Protein AF-W4IBQ6-F1 (afdb_monomer_lite)

Radius of gyration: 31.37 Å; chains: 1; bounding box: 74×40×90 Å

Structure (mmCIF, N/CA/C/O backbone):
data_AF-W4IBQ6-F1
#
_entry.id   AF-W4IBQ6-F1
#
loop_
_atom_site.group_PDB
_atom_site.id
_atom_site.type_symbol
_atom_site.label_atom_id
_atom_site.label_alt_id
_atom_site.label_comp_id
_atom_site.label_asym_id
_atom_site.label_entity_id
_atom_site.label_seq_id
_atom_site.pdbx_PDB_ins_code
_atom_site.Cartn_x
_atom_site.Cartn_y
_atom_site.Cartn_z
_atom_site.occupancy
_atom_site.B_iso_or_equiv
_atom_site.auth_seq_id
_atom_site.auth_comp_id
_atom_site.auth_asym_id
_atom_site.auth_atom_id
_atom_site.pdbx_PDB_model_num
ATOM 1 N N . MET A 1 1 ? -11.467 -19.133 -42.689 1.00 50.81 1 MET A N 1
ATOM 2 C CA . MET A 1 1 ? -10.123 -19.654 -43.014 1.00 50.81 1 MET A CA 1
ATOM 3 C C . MET A 1 1 ? -9.720 -20.634 -41.928 1.00 50.81 1 MET A C 1
ATOM 5 O O . MET A 1 1 ? -9.887 -20.271 -40.768 1.00 50.81 1 MET A O 1
ATOM 9 N N . PRO A 1 2 ? -9.273 -21.857 -42.257 1.00 63.72 2 PRO A N 1
ATOM 10 C CA . PRO A 1 2 ? -8.765 -22.779 -41.250 1.00 63.72 2 PRO A CA 1
ATOM 11 C C . PRO A 1 2 ? -7.411 -22.278 -40.728 1.00 63.72 2 PRO A C 1
ATOM 13 O O . PRO A 1 2 ? -6.591 -21.776 -41.496 1.00 63.72 2 PRO A O 1
ATOM 16 N N . TYR A 1 3 ? -7.208 -22.372 -39.416 1.00 61.88 3 TYR A N 1
ATOM 17 C CA . TYR A 1 3 ? -5.942 -22.054 -38.762 1.00 61.88 3 TYR A CA 1
ATOM 18 C C . TYR A 1 3 ? -4.907 -23.112 -39.159 1.00 61.88 3 TYR A C 1
ATOM 20 O O . TYR A 1 3 ? -5.116 -24.299 -38.915 1.00 61.88 3 TYR A O 1
ATOM 28 N N . VAL A 1 4 ? -3.826 -22.688 -39.815 1.00 75.12 4 VAL A N 1
ATOM 29 C CA . VAL A 1 4 ? -2.706 -23.564 -40.176 1.00 75.12 4 VAL A CA 1
ATOM 30 C C . VAL A 1 4 ? -1.667 -23.439 -39.078 1.00 75.12 4 VAL A C 1
ATOM 32 O O . VAL A 1 4 ? -1.050 -22.383 -38.931 1.00 75.12 4 VAL A O 1
ATOM 35 N N . ASP A 1 5 ? -1.499 -24.504 -38.302 1.00 75.69 5 ASP A N 1
ATOM 36 C CA . ASP A 1 5 ? -0.437 -24.588 -37.309 1.00 75.69 5 ASP A CA 1
ATOM 37 C C . ASP A 1 5 ? 0.918 -24.716 -38.024 1.00 75.69 5 ASP A C 1
ATOM 39 O O . ASP A 1 5 ? 1.181 -25.689 -38.729 1.00 75.69 5 ASP A O 1
ATOM 43 N N . LYS A 1 6 ? 1.763 -23.693 -37.875 1.00 84.25 6 LYS A N 1
ATOM 44 C CA . LYS A 1 6 ? 3.097 -23.612 -38.492 1.00 84.25 6 LYS A CA 1
ATOM 45 C C . LYS A 1 6 ? 4.223 -23.993 -37.534 1.00 84.25 6 LYS A C 1
ATOM 47 O O . LYS A 1 6 ? 5.395 -23.774 -37.839 1.00 84.25 6 LYS A O 1
ATOM 52 N N . THR A 1 7 ? 3.887 -24.557 -36.378 1.00 80.00 7 THR A N 1
ATOM 53 C CA . THR A 1 7 ? 4.855 -24.932 -35.345 1.00 80.00 7 THR A CA 1
ATOM 54 C C . THR A 1 7 ? 5.875 -25.947 -35.875 1.00 80.00 7 THR A C 1
ATOM 56 O O . THR A 1 7 ? 7.070 -25.809 -35.624 1.00 80.00 7 THR A O 1
ATOM 59 N N . GLU A 1 8 ? 5.457 -26.907 -36.706 1.00 79.00 8 GLU A N 1
ATOM 60 C CA . GLU A 1 8 ? 6.395 -27.840 -37.351 1.00 79.00 8 GLU A CA 1
ATOM 61 C C . GLU A 1 8 ? 7.317 -27.171 -38.379 1.00 79.00 8 GLU A C 1
ATOM 63 O O . GLU A 1 8 ? 8.497 -27.517 -38.464 1.00 79.00 8 GLU A O 1
ATOM 68 N N . GLU A 1 9 ? 6.803 -26.219 -39.165 1.00 81.81 9 GLU A N 1
ATOM 69 C CA . GLU A 1 9 ? 7.615 -25.448 -40.117 1.00 81.81 9 GLU A CA 1
ATOM 70 C C . GLU A 1 9 ? 8.708 -24.673 -39.378 1.00 81.81 9 GLU A C 1
ATOM 72 O O . GLU A 1 9 ? 9.866 -24.678 -39.795 1.00 81.81 9 GLU A O 1
ATOM 77 N N . PHE A 1 10 ? 8.354 -24.070 -38.242 1.00 81.50 10 PHE A N 1
ATOM 78 C CA . PHE A 1 10 ? 9.293 -23.372 -37.375 1.00 81.50 10 PHE A CA 1
ATOM 79 C C . PHE A 1 10 ? 10.409 -24.299 -36.869 1.00 81.50 10 PHE A C 1
ATOM 81 O O . PHE A 1 10 ? 11.586 -23.968 -37.021 1.00 81.50 10 PHE A O 1
ATOM 88 N N . PHE A 1 11 ? 10.073 -25.480 -36.337 1.00 80.75 11 PHE A N 1
ATOM 89 C CA . PHE A 1 11 ? 11.082 -26.427 -35.849 1.00 80.75 11 PHE A CA 1
ATOM 90 C C . PHE A 1 11 ? 11.993 -26.953 -36.966 1.00 80.75 11 PHE A C 1
ATOM 92 O O . PHE A 1 11 ? 13.208 -26.997 -36.777 1.00 80.75 11 PHE A O 1
ATOM 99 N N . LYS A 1 12 ? 11.447 -27.250 -38.155 1.00 80.88 12 LYS A N 1
ATOM 100 C CA . LYS A 1 12 ? 12.242 -27.654 -39.332 1.00 80.88 12 LYS A CA 1
ATOM 101 C C . LYS A 1 12 ? 13.214 -26.562 -39.782 1.00 80.88 12 LYS A C 1
ATOM 103 O O . LYS A 1 12 ? 14.337 -26.860 -40.185 1.00 80.88 12 LYS A O 1
ATOM 108 N N . ILE A 1 13 ? 12.805 -25.294 -39.714 1.00 79.25 13 ILE A N 1
ATOM 109 C CA . ILE A 1 13 ? 13.671 -24.155 -40.048 1.00 79.25 13 ILE A CA 1
ATOM 110 C C . ILE A 1 13 ? 14.786 -24.000 -39.006 1.00 79.25 13 ILE A C 1
ATOM 112 O O . ILE A 1 13 ? 15.936 -23.794 -39.387 1.00 79.25 13 ILE A O 1
ATOM 116 N N . ILE A 1 14 ? 14.481 -24.144 -37.712 1.00 74.56 14 ILE A N 1
ATOM 117 C CA . ILE A 1 14 ? 15.478 -24.084 -36.630 1.00 74.56 14 ILE A CA 1
ATOM 118 C C . ILE A 1 14 ? 16.502 -25.215 -36.745 1.00 74.56 14 ILE A C 1
ATOM 120 O O . ILE A 1 14 ? 17.699 -24.964 -36.626 1.00 74.56 14 ILE A O 1
ATOM 124 N N . GLU A 1 15 ? 16.059 -26.441 -37.017 1.00 73.31 15 GLU A N 1
ATOM 125 C CA . GLU A 1 15 ? 16.946 -27.591 -37.214 1.00 73.31 15 GLU A CA 1
ATOM 126 C C . GLU A 1 15 ? 17.877 -27.379 -38.417 1.00 73.31 15 GLU A C 1
ATOM 128 O O . GLU A 1 15 ? 19.081 -27.625 -38.341 1.00 73.31 15 GLU A O 1
ATOM 133 N N . LYS A 1 16 ? 17.346 -26.810 -39.505 1.00 74.94 16 LYS A N 1
ATOM 134 C CA . LYS A 1 16 ? 18.130 -26.456 -40.692 1.00 74.94 16 LYS A CA 1
ATOM 135 C C . LYS A 1 16 ? 19.147 -25.341 -40.415 1.00 74.94 16 LYS A C 1
ATOM 137 O O . LYS A 1 16 ? 20.278 -25.441 -40.875 1.00 74.94 16 LYS A O 1
ATOM 142 N N . LEU A 1 17 ? 18.772 -24.325 -39.633 1.00 68.31 17 LEU A N 1
ATOM 143 C CA . LEU A 1 17 ? 19.656 -23.226 -39.215 1.00 68.31 17 LEU A CA 1
ATOM 144 C C . LEU A 1 17 ? 20.703 -23.651 -38.179 1.00 68.31 17 LEU A C 1
ATOM 146 O O . LEU A 1 17 ? 21.747 -23.018 -38.095 1.00 68.31 17 LEU A O 1
ATOM 150 N N . SER A 1 18 ? 20.439 -24.699 -37.393 1.00 65.12 18 SER A N 1
ATOM 151 C CA . SER A 1 18 ? 21.398 -25.250 -36.430 1.00 65.12 18 SER A CA 1
ATOM 152 C C . SER A 1 18 ? 22.531 -26.035 -37.101 1.00 65.12 18 SER A C 1
ATOM 154 O O . SER A 1 18 ? 23.586 -26.198 -36.490 1.00 65.12 18 SER A O 1
ATOM 156 N N . ASN A 1 19 ? 22.318 -26.536 -38.323 1.00 61.84 19 ASN A N 1
ATOM 157 C CA . ASN A 1 19 ? 23.339 -27.240 -39.106 1.00 61.84 19 ASN A CA 1
ATOM 158 C C . ASN A 1 19 ? 24.322 -26.285 -39.796 1.00 61.84 19 ASN A C 1
ATOM 160 O O . ASN A 1 19 ? 25.464 -26.663 -40.061 1.00 61.84 19 ASN A O 1
ATOM 164 N N . ASP A 1 20 ? 23.917 -25.037 -40.026 1.00 57.66 20 ASP A N 1
ATOM 165 C CA . ASP A 1 20 ? 24.843 -23.965 -40.352 1.00 57.66 20 ASP A CA 1
ATOM 166 C C . ASP A 1 20 ? 25.447 -23.461 -39.035 1.00 57.66 20 ASP A C 1
ATOM 168 O O . ASP A 1 20 ? 24.724 -23.095 -38.112 1.00 57.66 20 ASP A O 1
ATOM 172 N N . ASN A 1 21 ? 26.780 -23.439 -38.914 1.00 56.75 21 ASN A N 1
ATOM 173 C CA . ASN A 1 21 ? 27.486 -22.829 -37.778 1.00 56.75 21 ASN A CA 1
ATOM 174 C C . ASN A 1 21 ? 27.293 -21.299 -37.792 1.00 56.75 21 ASN A C 1
ATOM 176 O O . ASN A 1 21 ? 28.228 -20.519 -37.987 1.00 56.75 21 ASN A O 1
ATOM 180 N N . ILE A 1 22 ? 26.057 -20.846 -37.602 1.00 53.47 22 ILE A N 1
ATOM 181 C CA . ILE A 1 22 ? 25.727 -19.456 -37.370 1.00 53.47 22 ILE A CA 1
ATOM 182 C C . ILE A 1 22 ? 26.221 -19.171 -35.963 1.00 53.47 22 ILE A C 1
ATOM 184 O O . ILE A 1 22 ? 25.661 -19.630 -34.967 1.00 53.47 22 ILE A O 1
ATOM 188 N N . ASN A 1 23 ? 27.305 -18.406 -35.893 1.00 54.78 23 ASN A N 1
ATOM 189 C CA . ASN A 1 23 ? 27.820 -17.816 -34.669 1.00 54.78 23 ASN A CA 1
ATOM 190 C C . ASN A 1 23 ? 26.795 -16.773 -34.185 1.00 54.78 23 ASN A C 1
ATOM 192 O O . ASN A 1 23 ? 26.972 -15.562 -34.327 1.00 54.78 23 ASN A O 1
ATOM 196 N N . ILE A 1 24 ? 25.654 -17.252 -33.678 1.00 53.56 24 ILE A N 1
ATOM 197 C CA . ILE A 1 24 ? 24.671 -16.433 -32.987 1.00 53.56 24 ILE A CA 1
ATOM 198 C C . ILE A 1 24 ? 25.440 -15.869 -31.807 1.00 53.56 24 ILE A C 1
ATOM 200 O O . ILE A 1 24 ? 25.879 -16.616 -30.934 1.00 53.56 24 ILE A O 1
ATOM 204 N N . ARG A 1 25 ? 25.626 -14.550 -31.814 1.00 46.28 25 ARG A N 1
ATOM 205 C CA . ARG A 1 25 ? 26.198 -13.731 -30.744 1.00 46.28 25 ARG A CA 1
ATOM 206 C C . ARG A 1 25 ? 25.344 -13.878 -29.468 1.00 46.28 25 ARG A C 1
ATOM 208 O O . ARG A 1 25 ? 24.690 -12.947 -29.012 1.00 46.28 25 ARG A O 1
ATOM 215 N N . LYS A 1 26 ? 25.318 -15.072 -28.879 1.00 50.09 26 LYS A N 1
ATOM 216 C CA . LYS A 1 26 ? 24.804 -15.363 -27.547 1.00 50.09 26 LYS A CA 1
ATOM 217 C C . LYS A 1 26 ? 25.810 -14.747 -26.591 1.00 50.09 26 LYS A C 1
ATOM 219 O O . LYS A 1 26 ? 26.815 -15.395 -26.346 1.00 50.09 26 LYS A O 1
ATOM 224 N N . ASN A 1 27 ? 25.616 -13.508 -26.130 1.00 43.81 27 ASN A N 1
ATOM 225 C CA . ASN A 1 27 ? 26.093 -13.133 -24.784 1.00 43.81 27 ASN A CA 1
ATOM 226 C C . ASN A 1 27 ? 25.769 -11.721 -24.262 1.00 43.81 27 ASN A C 1
ATOM 228 O O . ASN A 1 27 ? 26.230 -11.404 -23.173 1.00 43.81 27 ASN A O 1
ATOM 232 N N . ARG A 1 28 ? 25.005 -10.850 -24.943 1.00 45.84 28 ARG A N 1
ATOM 233 C CA . ARG A 1 28 ? 24.743 -9.501 -24.372 1.00 45.84 28 ARG A CA 1
ATOM 234 C C . ARG A 1 28 ? 23.296 -9.098 -24.089 1.00 45.84 28 ARG A C 1
ATOM 236 O O . ARG A 1 28 ? 23.123 -8.238 -23.242 1.00 45.84 28 ARG A O 1
ATOM 243 N N . SER A 1 29 ? 22.278 -9.723 -24.688 1.00 51.84 29 SER A N 1
ATOM 244 C CA . SER A 1 29 ? 20.881 -9.279 -24.480 1.00 51.84 29 SER A CA 1
ATOM 245 C C . SER A 1 29 ? 20.118 -10.044 -23.395 1.00 51.84 29 SER A C 1
ATOM 247 O O . SER A 1 29 ? 19.239 -9.478 -22.768 1.00 51.84 29 SER A O 1
ATOM 249 N N . ILE A 1 30 ? 20.445 -11.318 -23.151 1.00 53.00 30 ILE A N 1
ATOM 250 C CA . ILE A 1 30 ? 19.616 -12.180 -22.289 1.00 53.00 30 ILE A CA 1
ATOM 251 C C . ILE A 1 30 ? 19.811 -11.833 -20.805 1.00 53.00 30 ILE A C 1
ATOM 253 O O . ILE A 1 30 ? 18.845 -11.774 -20.066 1.00 53.00 30 ILE A O 1
ATOM 257 N N . VAL A 1 31 ? 21.041 -11.532 -20.374 1.00 54.31 31 VAL A N 1
ATOM 258 C CA . VAL A 1 31 ? 21.370 -11.331 -18.947 1.00 54.31 31 VAL A CA 1
ATOM 259 C C . VAL A 1 31 ? 20.756 -10.049 -18.360 1.00 54.31 31 VAL A C 1
ATOM 261 O O . VAL A 1 31 ? 20.379 -10.039 -17.192 1.00 54.31 31 VAL A O 1
ATOM 264 N N . GLN A 1 32 ? 20.635 -8.980 -19.157 1.00 58.84 32 GLN A N 1
ATOM 265 C CA . GLN A 1 32 ? 20.045 -7.707 -18.712 1.00 58.84 32 GLN A CA 1
ATOM 266 C C . GLN A 1 32 ? 18.525 -7.828 -18.527 1.00 58.84 32 GLN A C 1
ATOM 268 O O . GLN A 1 32 ? 18.002 -7.396 -17.502 1.00 58.84 32 GLN A O 1
ATOM 273 N N . ASP A 1 33 ? 17.837 -8.501 -19.457 1.00 64.88 33 ASP A N 1
ATOM 274 C CA . ASP A 1 33 ? 16.412 -8.826 -19.315 1.00 64.88 33 ASP A CA 1
ATOM 275 C C . ASP A 1 33 ? 16.165 -9.783 -18.132 1.00 64.88 33 ASP A C 1
ATOM 277 O O . ASP A 1 33 ? 15.160 -9.646 -17.433 1.00 64.88 33 ASP A O 1
ATOM 281 N N . THR A 1 34 ? 17.099 -10.701 -17.839 1.00 75.75 34 THR A N 1
ATOM 282 C CA . THR A 1 34 ? 16.987 -11.609 -16.684 1.00 75.75 34 THR A CA 1
ATOM 283 C C . THR A 1 34 ? 17.003 -10.861 -15.350 1.00 75.75 34 THR A C 1
ATOM 285 O O . THR A 1 34 ? 16.174 -11.157 -14.495 1.00 75.75 34 THR A O 1
ATOM 288 N N . GLN A 1 35 ? 17.896 -9.881 -15.158 1.00 82.75 35 GLN A N 1
ATOM 289 C CA . GLN A 1 35 ? 17.984 -9.141 -13.888 1.00 82.75 35 GLN A CA 1
ATOM 290 C C . GLN A 1 35 ? 16.778 -8.220 -13.663 1.00 82.75 35 GLN A C 1
ATOM 292 O O . GLN A 1 35 ? 16.261 -8.149 -12.548 1.00 82.75 35 GLN A O 1
ATOM 297 N N . VAL A 1 36 ? 16.281 -7.560 -14.718 1.00 86.00 36 VAL A N 1
ATOM 298 C CA . VAL A 1 36 ? 15.017 -6.807 -14.636 1.00 86.00 36 VAL A CA 1
ATOM 299 C C . VAL A 1 36 ? 13.861 -7.738 -14.285 1.00 86.00 36 VAL A C 1
ATOM 301 O O . VAL A 1 36 ? 13.061 -7.419 -13.405 1.00 86.00 36 VAL A O 1
ATOM 304 N N . GLY A 1 37 ? 13.788 -8.896 -14.945 1.00 89.06 37 GLY A N 1
ATOM 305 C CA . GLY A 1 37 ? 12.777 -9.910 -14.670 1.00 89.06 37 GLY A CA 1
ATOM 306 C C . GLY A 1 37 ? 12.825 -10.420 -13.229 1.00 89.06 37 GLY A C 1
ATOM 307 O O . GLY A 1 37 ? 11.780 -10.544 -12.598 1.00 89.06 37 GLY A O 1
ATOM 308 N N . GLU A 1 38 ? 14.017 -10.655 -12.682 1.00 90.38 38 GLU A N 1
ATOM 309 C CA . GLU A 1 38 ? 14.209 -11.123 -11.305 1.00 90.38 38 GLU A CA 1
ATOM 310 C C . GLU A 1 38 ? 13.745 -10.083 -10.275 1.00 90.38 38 GLU A C 1
ATOM 312 O O . GLU A 1 38 ? 12.947 -10.403 -9.390 1.00 90.38 38 GLU A O 1
ATOM 317 N N . LEU A 1 39 ? 14.157 -8.818 -10.429 1.00 91.56 39 LEU A N 1
ATOM 318 C CA . LEU A 1 39 ? 13.702 -7.721 -9.567 1.00 91.56 39 LEU A CA 1
ATOM 319 C C . LEU A 1 39 ? 12.185 -7.515 -9.672 1.00 91.56 39 LEU A C 1
ATOM 321 O O . LEU A 1 39 ? 11.498 -7.382 -8.658 1.00 91.56 39 LEU A O 1
ATOM 325 N N . ALA A 1 40 ? 11.638 -7.543 -10.888 1.00 94.12 40 ALA A N 1
ATOM 326 C CA . ALA A 1 40 ? 10.202 -7.424 -11.114 1.00 94.12 40 ALA A CA 1
ATOM 327 C C . ALA A 1 40 ? 9.413 -8.592 -10.495 1.00 94.12 40 ALA A C 1
ATOM 329 O O . ALA A 1 40 ? 8.333 -8.376 -9.933 1.00 94.12 40 ALA A O 1
ATOM 330 N N . SER A 1 41 ? 9.951 -9.815 -10.559 1.00 95.31 41 SER A N 1
ATOM 331 C CA . SER A 1 41 ? 9.357 -10.990 -9.915 1.00 95.31 41 SER A CA 1
ATOM 332 C C . SER A 1 41 ? 9.348 -10.826 -8.401 1.00 95.31 41 SER A C 1
ATOM 334 O O . SER A 1 41 ? 8.291 -10.943 -7.791 1.00 95.31 41 SER A O 1
ATOM 336 N N . LYS A 1 42 ? 10.479 -10.434 -7.801 1.00 95.69 42 LYS A N 1
ATOM 337 C CA . LYS A 1 42 ? 10.581 -10.185 -6.357 1.00 95.69 42 LYS A CA 1
ATOM 338 C C . LYS A 1 42 ? 9.570 -9.139 -5.880 1.00 95.69 42 LYS A C 1
ATOM 340 O O . LYS A 1 42 ? 8.888 -9.352 -4.879 1.00 95.69 42 LYS A O 1
ATOM 345 N N . ILE A 1 43 ? 9.424 -8.031 -6.612 1.00 96.75 43 ILE A N 1
ATOM 346 C CA . ILE A 1 43 ? 8.410 -7.005 -6.321 1.00 96.75 43 ILE A CA 1
ATOM 347 C C . ILE A 1 43 ? 6.995 -7.595 -6.408 1.00 96.75 43 ILE A C 1
ATOM 349 O O . ILE A 1 43 ? 6.145 -7.313 -5.560 1.00 96.75 43 ILE A O 1
ATOM 353 N N . THR A 1 44 ? 6.733 -8.420 -7.423 1.00 96.69 44 THR A N 1
ATOM 354 C CA . THR A 1 44 ? 5.431 -9.073 -7.615 1.00 96.69 44 THR A CA 1
ATOM 355 C C . THR A 1 44 ? 5.107 -10.030 -6.469 1.00 96.69 44 THR A C 1
ATOM 357 O O . THR A 1 44 ? 3.983 -10.005 -5.966 1.00 96.69 44 THR A O 1
ATOM 360 N N . ASP A 1 45 ? 6.080 -10.813 -6.008 1.00 97.06 45 ASP A N 1
ATOM 361 C CA . ASP A 1 45 ? 5.919 -11.756 -4.900 1.00 97.06 45 ASP A CA 1
ATOM 362 C C . ASP A 1 45 ? 5.671 -11.029 -3.569 1.00 97.06 45 ASP A C 1
ATOM 364 O O . ASP A 1 45 ? 4.764 -11.399 -2.815 1.00 97.06 45 ASP A O 1
ATOM 368 N N . LEU A 1 46 ? 6.408 -9.941 -3.308 1.00 97.00 46 LEU A N 1
ATOM 369 C CA . LEU A 1 46 ? 6.179 -9.070 -2.150 1.00 97.00 46 LEU A CA 1
ATOM 370 C C . LEU A 1 46 ? 4.767 -8.477 -2.166 1.00 97.00 46 LEU A C 1
ATOM 372 O O . LEU A 1 46 ? 4.060 -8.547 -1.159 1.00 97.00 46 LEU A O 1
ATOM 376 N N . LEU A 1 47 ? 4.324 -7.945 -3.310 1.00 97.06 47 LEU A N 1
ATOM 377 C CA . LEU A 1 47 ? 2.966 -7.424 -3.464 1.00 97.06 47 LEU A CA 1
ATOM 378 C C . LEU A 1 47 ? 1.919 -8.513 -3.235 1.00 97.06 47 LEU A C 1
ATOM 380 O O . LEU A 1 47 ? 0.939 -8.273 -2.535 1.00 97.06 47 LEU A O 1
ATOM 384 N N . GLN A 1 48 ? 2.115 -9.707 -3.790 1.00 97.19 48 GLN A N 1
ATOM 385 C CA . GLN A 1 48 ? 1.170 -10.810 -3.643 1.00 97.19 48 GLN A CA 1
ATOM 386 C C . GLN A 1 48 ? 1.026 -11.241 -2.178 1.00 97.19 48 GLN A C 1
ATOM 388 O O . GLN A 1 48 ? -0.097 -11.372 -1.682 1.00 97.19 48 GLN A O 1
ATOM 393 N N . SER A 1 49 ? 2.146 -11.403 -1.469 1.00 97.38 49 SER A N 1
ATOM 394 C CA . SER A 1 49 ? 2.158 -11.668 -0.026 1.00 97.38 49 SER A CA 1
ATOM 395 C C . SER A 1 49 ? 1.466 -10.538 0.751 1.00 97.38 49 SER A C 1
ATOM 397 O O . SER A 1 49 ? 0.582 -10.781 1.577 1.00 97.38 49 SER A O 1
ATOM 399 N N . GLY A 1 50 ? 1.762 -9.283 0.400 1.00 97.81 50 GLY A N 1
ATOM 400 C CA . GLY A 1 50 ? 1.098 -8.099 0.944 1.00 97.81 50 GLY A CA 1
ATOM 401 C C . GLY A 1 50 ? -0.416 -8.115 0.760 1.00 97.81 50 GLY A C 1
ATOM 402 O O . GLY A 1 50 ? -1.158 -7.845 1.704 1.00 97.81 50 GLY A O 1
ATOM 403 N N . TYR A 1 51 ? -0.907 -8.473 -0.429 1.00 97.88 51 TYR A N 1
ATOM 404 C CA . TYR A 1 51 ? -2.339 -8.568 -0.716 1.00 97.88 51 TYR A CA 1
ATOM 405 C C . TYR A 1 51 ? -3.026 -9.631 0.138 1.00 97.88 51 TYR A C 1
ATOM 407 O O . TYR A 1 51 ? -4.147 -9.402 0.594 1.00 97.88 51 TYR A O 1
ATOM 415 N N . GLN A 1 52 ? -2.370 -10.764 0.394 1.00 97.88 52 GLN A N 1
ATOM 416 C CA . GLN A 1 52 ? -2.906 -11.795 1.283 1.00 97.88 52 GLN A CA 1
ATOM 417 C C . GLN A 1 52 ? -3.039 -11.272 2.717 1.00 97.88 52 GLN A C 1
ATOM 419 O O . GLN A 1 52 ? -4.101 -11.423 3.326 1.00 97.88 52 GLN A O 1
ATOM 424 N N . LYS A 1 53 ? -2.009 -10.595 3.234 1.00 97.44 53 LYS A N 1
ATOM 425 C CA . LYS A 1 53 ? -2.033 -9.968 4.567 1.00 97.44 53 LYS A CA 1
ATOM 426 C C . LYS A 1 53 ? -3.098 -8.878 4.662 1.00 97.44 53 LYS A C 1
ATOM 428 O O . LYS A 1 53 ? -3.883 -8.854 5.606 1.00 97.44 53 LYS A O 1
ATOM 433 N N . LEU A 1 54 ? -3.216 -8.038 3.635 1.00 97.44 54 LEU A N 1
ATOM 434 C CA . LEU A 1 54 ? -4.246 -7.004 3.553 1.00 97.44 54 LEU A CA 1
ATOM 435 C C . LEU A 1 54 ? -5.663 -7.599 3.518 1.00 97.44 54 LEU A C 1
ATOM 437 O O . LEU A 1 54 ? -6.569 -7.066 4.154 1.00 97.44 54 LEU A O 1
ATOM 441 N N . GLN A 1 55 ? -5.872 -8.718 2.821 1.00 96.44 55 GLN A N 1
ATOM 442 C CA . GLN A 1 55 ? -7.156 -9.424 2.838 1.00 96.44 55 GLN A CA 1
ATOM 443 C C . GLN A 1 55 ? -7.483 -9.994 4.222 1.00 96.44 55 GLN A C 1
ATOM 445 O O . GLN A 1 55 ? -8.638 -9.942 4.648 1.00 96.44 55 GLN A O 1
ATOM 450 N N . GLN A 1 56 ? -6.492 -10.538 4.930 1.00 95.00 56 GLN A N 1
ATOM 451 C CA . GLN A 1 56 ? -6.673 -11.000 6.307 1.00 95.00 56 GLN A CA 1
ATOM 452 C C . GLN A 1 56 ? -7.024 -9.831 7.229 1.00 95.00 56 GLN A C 1
ATOM 454 O O . GLN A 1 56 ? -8.021 -9.904 7.948 1.00 95.00 56 GLN A O 1
ATOM 459 N N . LEU A 1 57 ? -6.300 -8.714 7.117 1.00 94.94 57 LEU A N 1
ATOM 460 C CA . LEU A 1 57 ? -6.587 -7.486 7.852 1.00 94.94 57 LEU A CA 1
ATOM 461 C C . LEU A 1 57 ? -8.019 -7.014 7.591 1.00 94.94 57 LEU A C 1
ATOM 463 O O . LEU A 1 57 ? -8.768 -6.754 8.528 1.00 94.94 57 LEU A O 1
ATOM 467 N N . GLU A 1 58 ? -8.440 -6.970 6.326 1.00 94.19 58 GLU A N 1
ATOM 468 C CA . GLU A 1 58 ? -9.795 -6.587 5.933 1.00 94.19 58 GLU A CA 1
ATOM 469 C C . GLU A 1 58 ? -10.859 -7.489 6.585 1.00 94.19 58 GLU A C 1
ATOM 471 O O . GLU A 1 58 ? -11.878 -6.993 7.077 1.00 94.19 58 GLU A O 1
ATOM 476 N N . ARG A 1 59 ? -10.621 -8.806 6.649 1.00 92.00 59 ARG A N 1
ATOM 477 C CA . ARG A 1 59 ? -11.512 -9.751 7.345 1.00 92.00 59 ARG A CA 1
ATOM 478 C C . ARG A 1 59 ? -11.557 -9.476 8.846 1.00 92.00 59 ARG A C 1
ATOM 480 O O . ARG A 1 59 ? -12.654 -9.411 9.401 1.00 92.00 59 ARG A O 1
ATOM 487 N N . CYS A 1 60 ? -10.410 -9.277 9.490 1.00 89.62 60 CYS A N 1
ATOM 488 C CA . CYS A 1 60 ? -10.327 -9.005 10.927 1.00 89.62 60 CYS A CA 1
ATOM 489 C C . CYS A 1 60 ? -11.003 -7.682 11.294 1.00 89.62 60 CYS A C 1
ATOM 491 O O . CYS A 1 60 ? -11.754 -7.616 12.265 1.00 89.62 60 CYS A O 1
ATOM 493 N N . VAL A 1 61 ? -10.831 -6.651 10.466 1.00 88.81 61 VAL A N 1
ATOM 494 C CA . VAL A 1 61 ? -11.497 -5.356 10.629 1.00 88.81 61 VAL A CA 1
ATOM 495 C C . VAL A 1 61 ? -13.016 -5.477 10.458 1.00 88.81 61 VAL A C 1
ATOM 497 O O . VAL A 1 61 ? -13.758 -4.808 11.179 1.00 88.81 61 VAL A O 1
ATOM 500 N N . LYS A 1 62 ? -13.503 -6.316 9.531 1.00 85.62 62 LYS A N 1
ATOM 501 C CA . LYS A 1 62 ? -14.942 -6.503 9.259 1.00 85.62 62 LYS A CA 1
ATOM 502 C C . LYS A 1 62 ? -15.651 -7.461 10.219 1.00 85.62 62 LYS A C 1
ATOM 504 O O . LYS A 1 62 ? -16.878 -7.382 10.323 1.00 85.62 62 LYS A O 1
ATOM 509 N N . GLN A 1 63 ? -14.936 -8.358 10.898 1.00 80.50 63 GLN A N 1
ATOM 510 C CA . GLN A 1 63 ? -15.543 -9.303 11.837 1.00 80.50 63 GLN A CA 1
ATOM 511 C C . GLN A 1 63 ? -16.216 -8.565 13.003 1.00 80.50 63 GLN A C 1
ATOM 513 O O . GLN A 1 63 ? -15.616 -7.756 13.708 1.00 80.50 63 GLN A O 1
ATOM 518 N N . LYS A 1 64 ? -17.510 -8.843 13.195 1.00 63.12 64 LYS A N 1
ATOM 519 C CA . LYS A 1 64 ? -18.349 -8.218 14.222 1.00 63.12 64 LYS A CA 1
ATOM 520 C C . LYS A 1 64 ? -18.449 -9.155 15.425 1.00 63.12 64 LYS A C 1
ATOM 522 O O . LYS A 1 64 ? -19.066 -10.207 15.328 1.00 63.12 64 LYS A O 1
ATOM 527 N N . GLY A 1 65 ? -17.886 -8.761 16.564 1.00 60.62 65 GLY A N 1
ATOM 528 C CA . GLY A 1 65 ? -18.049 -9.482 17.827 1.00 60.62 65 GLY A CA 1
ATOM 529 C C . GLY A 1 65 ? -17.485 -8.685 18.998 1.00 60.62 65 GLY A C 1
ATOM 530 O O . GLY A 1 65 ? -16.366 -8.196 18.931 1.00 60.62 65 GLY A O 1
ATOM 531 N N . ILE A 1 66 ? -18.262 -8.529 20.070 1.00 55.84 66 ILE A N 1
ATOM 532 C CA . ILE A 1 66 ? -17.821 -7.849 21.306 1.00 55.84 66 ILE A CA 1
ATOM 533 C C . ILE A 1 66 ? -16.898 -8.718 22.176 1.00 55.84 66 ILE A C 1
ATOM 535 O O . ILE A 1 66 ? -16.265 -8.191 23.084 1.00 55.84 66 ILE A O 1
ATOM 539 N N . PHE A 1 67 ? -16.829 -10.023 21.896 1.00 52.06 67 PHE A N 1
ATOM 540 C CA . PHE A 1 67 ? -16.065 -11.011 22.665 1.00 52.06 67 PHE A CA 1
ATOM 541 C C . PHE A 1 67 ? -14.810 -11.517 21.943 1.00 52.06 67 PHE A C 1
ATOM 543 O O . PHE A 1 67 ? -14.049 -12.276 22.528 1.00 52.06 67 PHE A O 1
ATOM 550 N N . ASN A 1 68 ? -14.584 -11.102 20.692 1.00 60.38 68 ASN A N 1
ATOM 551 C CA . ASN A 1 68 ? -13.425 -11.516 19.904 1.00 60.38 68 ASN A CA 1
ATOM 552 C C . ASN A 1 68 ? -12.598 -10.285 19.526 1.00 60.38 68 ASN A C 1
ATOM 554 O O . ASN A 1 68 ? -12.700 -9.750 18.420 1.00 60.38 68 ASN A O 1
ATOM 558 N N . ASP A 1 69 ? -11.863 -9.767 20.507 1.00 68.12 69 ASP A N 1
ATOM 559 C CA . ASP A 1 69 ? -11.064 -8.560 20.350 1.00 68.12 69 ASP A CA 1
ATOM 560 C C . ASP A 1 69 ? -9.763 -8.844 19.585 1.00 68.12 69 ASP A C 1
ATOM 562 O O . ASP A 1 69 ? -8.709 -9.071 20.169 1.00 68.12 69 ASP A O 1
ATOM 566 N N . LYS A 1 70 ? -9.833 -8.793 18.254 1.00 81.31 70 LYS A N 1
ATOM 567 C CA . LYS A 1 70 ? -8.687 -8.994 17.351 1.00 81.31 70 LYS A CA 1
ATOM 568 C C . LYS A 1 70 ? -7.764 -7.773 17.232 1.00 81.31 70 LYS A C 1
ATOM 570 O O . LYS A 1 70 ? -7.158 -7.559 16.189 1.00 81.31 70 LYS A O 1
ATOM 575 N N . THR A 1 71 ? -7.687 -6.914 18.251 1.00 83.69 71 THR A N 1
ATOM 576 C CA . THR A 1 71 ? -6.915 -5.659 18.150 1.00 83.69 71 THR A CA 1
ATOM 577 C C . THR A 1 71 ? -5.427 -5.907 17.930 1.00 83.69 71 THR A C 1
ATOM 579 O O . THR A 1 71 ? -4.868 -5.286 17.036 1.00 83.69 71 THR A O 1
ATOM 582 N N . SER A 1 72 ? -4.833 -6.870 18.638 1.00 87.19 72 SER A N 1
ATOM 583 C CA . SER A 1 72 ? -3.423 -7.234 18.449 1.00 87.19 72 SER A CA 1
ATOM 584 C C . SER A 1 72 ? -3.142 -7.787 17.044 1.00 87.19 72 SER A C 1
ATOM 586 O O . SER A 1 72 ? -2.223 -7.314 16.388 1.00 87.19 72 SER A O 1
ATOM 588 N N . GLU A 1 73 ? -3.978 -8.700 16.538 1.00 91.25 73 GLU A N 1
ATOM 589 C CA . GLU A 1 73 ? -3.862 -9.242 15.169 1.00 91.25 73 GLU A CA 1
ATOM 590 C C . GLU A 1 73 ? -3.995 -8.131 14.110 1.00 91.25 73 GLU A C 1
ATOM 592 O O . GLU A 1 73 ? -3.277 -8.105 13.114 1.00 91.25 73 GLU A O 1
ATOM 597 N N . ILE A 1 74 ? -4.900 -7.171 14.331 1.00 91.69 74 ILE A N 1
ATOM 598 C CA . ILE A 1 74 ? -5.074 -6.013 13.447 1.00 91.69 74 ILE A CA 1
ATOM 599 C C . ILE A 1 74 ? -3.833 -5.114 13.461 1.00 91.69 74 ILE A C 1
ATOM 601 O O . ILE A 1 74 ? -3.440 -4.630 12.403 1.00 91.69 74 ILE A O 1
ATOM 605 N N . GLU A 1 75 ? -3.234 -4.861 14.623 1.00 92.38 75 GLU A N 1
ATOM 606 C CA . GLU A 1 75 ? -2.029 -4.034 14.754 1.00 92.38 75 GLU A CA 1
ATOM 607 C C . GLU A 1 75 ? -0.813 -4.688 14.090 1.00 92.38 75 GLU A C 1
ATOM 609 O O . GLU A 1 75 ? -0.103 -4.018 13.339 1.00 92.38 75 GLU A O 1
ATOM 614 N N . GLU A 1 76 ? -0.628 -5.994 14.284 1.00 94.19 76 GLU A N 1
ATOM 615 C CA . GLU A 1 76 ? 0.427 -6.777 13.636 1.00 94.19 76 GLU A CA 1
ATOM 616 C C . GLU A 1 76 ? 0.276 -6.752 12.110 1.00 94.19 76 GLU A C 1
ATOM 618 O O . GLU A 1 76 ? 1.171 -6.285 11.406 1.00 94.19 76 GLU A O 1
ATOM 623 N N . LEU A 1 77 ? -0.898 -7.127 11.589 1.00 96.06 77 LEU A N 1
ATOM 624 C CA . LEU A 1 77 ? -1.168 -7.095 10.149 1.00 96.06 77 LEU A CA 1
ATOM 625 C C . LEU A 1 77 ? -1.041 -5.679 9.565 1.00 96.06 77 LEU A C 1
ATOM 627 O O . LEU A 1 77 ? -0.603 -5.515 8.428 1.00 96.06 77 LEU A O 1
ATOM 631 N N . THR A 1 78 ? -1.397 -4.642 10.329 1.00 95.44 78 THR A N 1
ATOM 632 C CA . THR A 1 78 ? -1.208 -3.241 9.921 1.00 95.44 78 THR A CA 1
ATOM 633 C C . THR A 1 78 ? 0.275 -2.913 9.762 1.00 95.44 78 THR A C 1
ATOM 635 O O . THR A 1 78 ? 0.658 -2.290 8.769 1.00 95.44 78 THR A O 1
ATOM 638 N N . TYR A 1 79 ? 1.113 -3.341 10.709 1.00 96.38 79 TYR A N 1
ATOM 639 C CA . TYR A 1 79 ? 2.556 -3.141 10.638 1.00 96.38 79 TYR A CA 1
ATOM 640 C C . TYR A 1 79 ? 3.175 -3.900 9.459 1.00 96.38 79 TYR A C 1
ATOM 642 O O . TYR A 1 79 ? 3.926 -3.312 8.684 1.00 96.38 79 TYR A O 1
ATOM 650 N N . GLU A 1 80 ? 2.808 -5.166 9.258 1.00 96.81 80 GLU A N 1
ATOM 651 C CA . GLU A 1 80 ? 3.330 -5.967 8.148 1.00 96.81 80 GLU A CA 1
ATOM 652 C C . GLU A 1 80 ? 2.933 -5.417 6.771 1.00 96.81 80 GLU A C 1
ATOM 654 O O . GLU A 1 80 ? 3.750 -5.387 5.846 1.00 96.81 80 GLU A O 1
ATOM 659 N N . VAL A 1 81 ? 1.685 -4.961 6.614 1.00 97.38 81 VAL A N 1
ATOM 660 C CA . VAL A 1 81 ? 1.218 -4.343 5.363 1.00 97.38 81 VAL A CA 1
ATOM 661 C C . VAL A 1 81 ? 1.941 -3.019 5.119 1.00 97.38 81 VAL A C 1
ATOM 663 O O . VAL A 1 81 ? 2.386 -2.773 3.998 1.00 97.38 81 VAL A O 1
ATOM 666 N N . LYS A 1 82 ? 2.130 -2.196 6.160 1.00 96.62 82 LYS A N 1
ATOM 667 C CA . LYS A 1 82 ? 2.942 -0.974 6.069 1.00 96.62 82 LYS A CA 1
ATOM 668 C C . LYS A 1 82 ? 4.374 -1.294 5.629 1.00 96.62 82 LYS A C 1
ATOM 670 O O . LYS A 1 82 ? 4.873 -0.650 4.710 1.00 96.62 82 LYS A O 1
ATOM 675 N N . GLN A 1 83 ? 5.010 -2.291 6.244 1.00 96.38 83 GLN A N 1
ATOM 676 C CA . GLN A 1 83 ? 6.367 -2.705 5.889 1.00 96.38 83 GLN A CA 1
ATOM 677 C C . GLN A 1 83 ? 6.442 -3.176 4.433 1.00 96.38 83 GLN A C 1
ATOM 679 O O . GLN A 1 83 ? 7.337 -2.761 3.706 1.00 96.38 83 GLN A O 1
ATOM 684 N N . THR A 1 84 ? 5.441 -3.930 3.967 1.00 97.25 84 THR A N 1
ATOM 685 C CA . THR A 1 84 ? 5.364 -4.368 2.566 1.00 97.25 84 THR A CA 1
ATOM 686 C C . THR A 1 84 ? 5.357 -3.183 1.594 1.00 97.25 84 THR A C 1
ATOM 688 O O . THR A 1 84 ? 6.034 -3.233 0.571 1.00 97.25 84 THR A O 1
ATOM 691 N N . ILE A 1 85 ? 4.638 -2.094 1.904 1.00 96.50 85 ILE A N 1
ATOM 692 C CA . ILE A 1 85 ? 4.654 -0.870 1.080 1.00 96.50 85 ILE A CA 1
ATOM 693 C C . ILE A 1 85 ? 6.061 -0.275 1.042 1.00 96.50 85 ILE A C 1
ATOM 695 O O . ILE A 1 85 ? 6.545 0.072 -0.035 1.00 96.50 85 ILE A O 1
ATOM 699 N N . THR A 1 86 ? 6.724 -0.161 2.195 1.00 96.00 86 THR A N 1
ATOM 700 C CA . THR A 1 86 ? 8.098 0.350 2.280 1.00 96.00 86 THR A CA 1
ATOM 701 C C . THR A 1 86 ? 9.069 -0.503 1.464 1.00 96.00 86 THR A C 1
ATOM 703 O O . THR A 1 86 ? 9.812 0.047 0.653 1.00 96.00 86 THR A O 1
ATOM 706 N N . ASP A 1 87 ? 9.020 -1.824 1.617 1.00 96.69 87 ASP A N 1
ATOM 707 C CA . ASP A 1 87 ? 9.913 -2.754 0.922 1.00 96.69 87 ASP A CA 1
ATOM 708 C C . ASP A 1 87 ? 9.694 -2.701 -0.590 1.00 96.69 87 ASP A C 1
ATOM 710 O O . ASP A 1 87 ? 10.640 -2.491 -1.345 1.00 96.69 87 ASP A O 1
ATOM 714 N N . VAL A 1 88 ? 8.438 -2.787 -1.039 1.00 96.62 88 VAL A N 1
ATOM 715 C CA . VAL A 1 88 ? 8.092 -2.691 -2.464 1.00 96.62 88 VAL A CA 1
ATOM 716 C C . VAL A 1 88 ? 8.530 -1.349 -3.048 1.00 96.62 88 VAL A C 1
ATOM 718 O O . VAL A 1 88 ? 9.054 -1.313 -4.156 1.00 96.62 88 VAL A O 1
ATOM 721 N N . THR A 1 89 ? 8.358 -0.250 -2.312 1.00 95.00 89 THR A N 1
ATOM 722 C CA . THR A 1 89 ? 8.798 1.077 -2.762 1.00 95.00 89 THR A CA 1
ATOM 723 C C . THR A 1 89 ? 10.315 1.123 -2.957 1.00 95.00 89 THR A C 1
ATOM 725 O O . THR A 1 89 ? 10.782 1.651 -3.962 1.00 95.00 89 THR A O 1
ATOM 728 N N . ASN A 1 90 ? 11.086 0.559 -2.024 1.00 94.88 90 ASN A N 1
ATOM 729 C CA . ASN A 1 90 ? 12.546 0.540 -2.103 1.00 94.88 90 ASN A CA 1
ATOM 730 C C . ASN A 1 90 ? 13.044 -0.346 -3.253 1.00 94.88 90 ASN A C 1
ATOM 732 O O . ASN A 1 90 ? 13.906 0.070 -4.020 1.00 94.88 90 ASN A O 1
ATOM 736 N N . GLU A 1 91 ? 12.480 -1.545 -3.413 1.00 95.19 91 GLU A N 1
ATOM 737 C CA . GLU A 1 91 ? 12.818 -2.441 -4.527 1.00 95.19 91 GLU A CA 1
ATOM 738 C C . GLU A 1 91 ? 12.446 -1.822 -5.881 1.00 95.19 91 GLU A C 1
ATOM 740 O O . GLU A 1 91 ? 13.171 -1.976 -6.864 1.00 95.19 91 GLU A O 1
ATOM 745 N N . LEU A 1 92 ? 11.345 -1.070 -5.936 1.00 94.44 92 LEU A N 1
ATOM 746 C CA . LEU A 1 92 ? 10.926 -0.372 -7.143 1.00 94.44 92 LEU A CA 1
ATOM 747 C C . LEU A 1 92 ? 11.849 0.810 -7.476 1.00 94.44 92 LEU A C 1
ATOM 749 O O . LEU A 1 92 ? 12.181 0.994 -8.645 1.00 94.44 92 LEU A O 1
ATOM 753 N N . ASP A 1 93 ? 12.325 1.556 -6.475 1.00 92.56 93 ASP A N 1
ATOM 754 C CA . ASP A 1 93 ? 13.372 2.570 -6.660 1.00 92.56 93 ASP A CA 1
ATOM 755 C C . ASP A 1 93 ? 14.663 1.940 -7.216 1.00 92.56 93 ASP A C 1
ATOM 757 O O . ASP A 1 93 ? 15.247 2.468 -8.165 1.00 92.56 93 ASP A O 1
ATOM 761 N N . LEU A 1 94 ? 15.080 0.784 -6.684 1.00 92.31 94 LEU A N 1
ATOM 762 C CA . LEU A 1 94 ? 16.244 0.044 -7.188 1.00 92.31 94 LEU A CA 1
ATOM 763 C C . LEU A 1 94 ? 16.051 -0.401 -8.643 1.00 92.31 94 LEU A C 1
ATOM 765 O O . LEU A 1 94 ? 16.952 -0.220 -9.461 1.00 92.31 94 LEU A O 1
ATOM 769 N N . LEU A 1 95 ? 14.876 -0.938 -8.986 1.00 91.25 95 LEU A N 1
ATOM 770 C CA . LEU A 1 95 ? 14.547 -1.345 -10.353 1.00 91.25 95 LEU A CA 1
ATOM 771 C C . LEU A 1 95 ? 14.559 -0.154 -11.325 1.00 91.25 95 LEU A C 1
ATOM 773 O O . LEU A 1 95 ? 15.099 -0.263 -12.426 1.00 91.25 95 LEU A O 1
ATOM 777 N N . VAL A 1 96 ? 13.994 0.989 -10.925 1.00 89.88 96 VAL A N 1
ATOM 778 C CA . VAL A 1 96 ? 13.995 2.215 -11.739 1.00 89.88 96 VAL A CA 1
ATOM 779 C C . VAL A 1 96 ? 15.423 2.711 -11.963 1.00 89.88 96 VAL A C 1
ATOM 781 O O . VAL A 1 96 ? 15.803 2.976 -13.102 1.00 89.88 96 VAL A O 1
ATOM 784 N N . GLN A 1 97 ? 16.241 2.785 -10.910 1.00 88.62 97 GLN A N 1
ATOM 785 C CA . GLN A 1 97 ? 17.646 3.187 -11.027 1.00 88.62 97 GLN A CA 1
ATOM 786 C C . GLN A 1 97 ? 18.438 2.232 -11.923 1.00 88.62 97 GLN A C 1
ATOM 788 O O . GLN A 1 97 ? 19.221 2.676 -12.764 1.00 88.62 97 GLN A O 1
ATOM 793 N N . TYR A 1 98 ? 18.216 0.926 -11.771 1.00 87.69 98 TYR A N 1
ATOM 794 C CA . TYR A 1 98 ? 18.835 -0.085 -12.615 1.00 87.69 98 TYR A CA 1
ATOM 795 C C . TYR A 1 98 ? 18.452 0.112 -14.086 1.00 87.69 98 TYR A C 1
ATOM 797 O O . TYR A 1 98 ? 19.340 0.175 -14.933 1.00 87.69 98 TYR A O 1
ATOM 805 N N . SER A 1 99 ? 17.163 0.311 -14.381 1.00 85.25 99 SER A N 1
ATOM 806 C CA . SER A 1 99 ? 16.671 0.591 -15.736 1.00 85.25 99 SER A CA 1
ATOM 807 C C . SER A 1 99 ? 17.321 1.836 -16.354 1.00 85.25 99 SER A C 1
ATOM 809 O O . SER A 1 99 ? 17.780 1.784 -17.493 1.00 85.25 99 SER A O 1
ATOM 811 N N . CYS A 1 100 ? 17.459 2.930 -15.595 1.00 82.62 100 CYS A N 1
ATOM 812 C CA . CYS A 1 100 ? 18.121 4.152 -16.069 1.00 82.62 100 CYS A CA 1
ATOM 813 C C . CYS A 1 100 ? 19.616 3.957 -16.376 1.00 82.62 100 CYS A C 1
ATOM 815 O O . CYS A 1 100 ? 20.151 4.610 -17.271 1.00 82.62 100 CYS A O 1
ATOM 817 N N . ASN A 1 101 ? 20.294 3.071 -15.642 1.00 82.94 101 ASN A N 1
ATOM 818 C CA . ASN A 1 101 ? 21.713 2.768 -15.844 1.00 82.94 101 ASN A CA 1
ATOM 819 C C . ASN A 1 101 ? 21.960 1.777 -16.990 1.00 82.94 101 ASN A C 1
ATOM 821 O O . ASN A 1 101 ? 23.091 1.657 -17.473 1.00 82.94 101 ASN A O 1
ATOM 825 N N . LEU A 1 102 ? 20.933 1.051 -17.438 1.00 79.00 102 LEU A N 1
ATOM 826 C CA . LEU A 1 102 ? 21.054 0.190 -18.602 1.00 79.00 102 LEU A CA 1
ATOM 827 C C . LEU A 1 102 ? 21.172 1.054 -19.862 1.00 79.00 102 LEU A C 1
ATOM 829 O O . LEU A 1 102 ? 20.258 1.786 -20.236 1.00 79.00 102 LEU A O 1
ATOM 833 N N . ASN A 1 103 ? 22.287 0.916 -20.580 1.00 70.25 103 ASN A N 1
ATOM 834 C CA . ASN A 1 103 ? 22.424 1.481 -21.920 1.00 70.25 103 ASN A CA 1
ATOM 835 C C . ASN A 1 103 ? 21.665 0.599 -22.929 1.00 70.25 103 ASN A C 1
ATOM 837 O O . ASN A 1 103 ? 22.260 -0.167 -23.695 1.00 70.25 103 ASN A O 1
ATOM 841 N N . ILE A 1 104 ? 20.331 0.636 -22.853 1.00 71.50 104 ILE A N 1
ATOM 842 C CA . ILE A 1 104 ? 19.445 -0.172 -23.690 1.00 71.50 104 ILE A CA 1
ATOM 843 C C . ILE A 1 104 ? 19.449 0.416 -25.098 1.00 71.50 104 ILE A C 1
ATOM 845 O O . ILE A 1 104 ? 18.780 1.402 -25.391 1.00 71.50 104 ILE A O 1
ATOM 849 N N . SER A 1 105 ? 20.191 -0.229 -25.996 1.00 70.31 105 SER A N 1
ATOM 850 C CA . SER A 1 105 ? 20.258 0.183 -27.400 1.00 70.31 105 SER A CA 1
ATOM 851 C C . SER A 1 105 ? 18.983 -0.145 -28.189 1.00 70.31 105 SER A C 1
ATOM 853 O O . SER A 1 105 ? 18.788 0.416 -29.264 1.00 70.31 105 SER A O 1
ATOM 855 N N . ASN A 1 106 ? 18.155 -1.078 -27.706 1.00 80.94 106 ASN A N 1
ATOM 856 C CA . ASN A 1 106 ? 16.955 -1.549 -28.395 1.00 80.94 106 ASN A CA 1
ATOM 857 C C . ASN A 1 106 ? 15.692 -0.822 -27.884 1.00 80.94 106 ASN A C 1
ATOM 859 O O . ASN A 1 106 ? 15.309 -1.051 -26.731 1.00 80.94 106 ASN A O 1
ATOM 863 N N . PRO A 1 107 ? 14.999 -0.019 -28.714 1.00 80.50 107 PRO A N 1
ATOM 864 C CA . PRO A 1 107 ? 13.789 0.698 -28.305 1.00 80.50 107 PRO A CA 1
ATOM 865 C C . PRO A 1 107 ? 12.708 -0.222 -27.724 1.00 80.50 107 PRO A C 1
ATOM 867 O O . PRO A 1 107 ? 12.107 0.098 -26.704 1.00 80.50 107 PRO A O 1
ATOM 870 N N . GLN A 1 108 ? 12.513 -1.404 -28.317 1.00 80.56 108 GLN A N 1
ATOM 871 C CA . GLN A 1 108 ? 11.498 -2.365 -27.884 1.00 80.56 108 GLN A CA 1
ATOM 872 C C . GLN A 1 108 ? 11.762 -2.896 -26.466 1.00 80.56 108 GLN A C 1
ATOM 874 O O . GLN A 1 108 ? 10.829 -3.006 -25.671 1.00 80.56 108 GLN A O 1
ATOM 879 N N . SER A 1 109 ? 13.020 -3.201 -26.129 1.00 82.19 109 SER A N 1
ATOM 880 C CA . SER A 1 109 ? 13.394 -3.662 -24.783 1.00 82.19 109 SER A CA 1
ATOM 881 C C . SER A 1 109 ? 13.179 -2.562 -23.743 1.00 82.19 109 SER A C 1
ATOM 883 O O . SER A 1 109 ? 12.671 -2.837 -22.659 1.00 82.19 109 SER A O 1
ATOM 885 N N . LYS A 1 110 ? 13.487 -1.306 -24.094 1.00 83.69 110 LYS A N 1
ATOM 886 C CA . LYS A 1 110 ? 13.243 -0.153 -23.221 1.00 83.69 110 LYS A CA 1
ATOM 887 C C . LYS A 1 110 ? 11.749 0.000 -22.919 1.00 83.69 110 LYS A C 1
ATOM 889 O O . LYS A 1 110 ? 11.363 -0.013 -21.756 1.00 83.69 110 LYS A O 1
ATOM 894 N N . THR A 1 111 ? 10.900 0.012 -23.951 1.00 84.62 111 THR A N 1
ATOM 895 C CA . THR A 1 111 ? 9.438 0.083 -23.784 1.00 84.62 111 THR A CA 1
ATOM 896 C C . THR A 1 111 ? 8.888 -1.072 -22.946 1.00 84.62 111 THR A C 1
ATOM 898 O O . THR A 1 111 ? 7.999 -0.872 -22.121 1.00 84.62 111 THR A O 1
ATOM 901 N N . HIS A 1 112 ? 9.404 -2.290 -23.128 1.00 86.44 112 HIS A N 1
ATOM 902 C CA . HIS A 1 112 ? 8.998 -3.439 -22.321 1.00 86.44 112 HIS A CA 1
ATOM 903 C C . 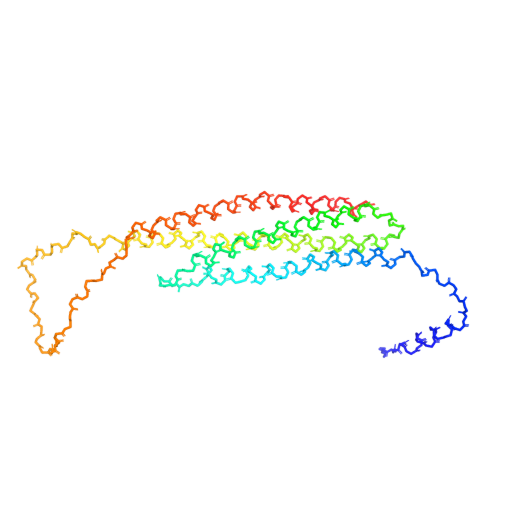HIS A 1 112 ? 9.307 -3.236 -20.828 1.00 86.44 112 HIS A C 1
ATOM 905 O O . HIS A 1 112 ? 8.427 -3.435 -19.989 1.00 86.44 112 HIS A O 1
ATOM 911 N N . ILE A 1 113 ? 10.522 -2.792 -20.498 1.00 88.50 113 ILE A N 1
ATOM 912 C CA . ILE A 1 113 ? 10.937 -2.523 -19.115 1.00 88.50 113 ILE A CA 1
ATOM 913 C C . ILE A 1 113 ? 10.108 -1.380 -18.512 1.00 88.50 113 ILE A C 1
ATOM 915 O O . ILE A 1 113 ? 9.617 -1.503 -17.388 1.00 88.50 113 ILE A O 1
ATOM 919 N N . ASP A 1 114 ? 9.862 -0.316 -19.277 1.00 88.00 114 ASP A N 1
ATOM 920 C CA . ASP A 1 114 ? 9.019 0.801 -18.845 1.00 88.00 114 ASP A CA 1
ATOM 921 C C . ASP A 1 114 ? 7.585 0.343 -18.529 1.00 88.00 114 ASP A C 1
ATOM 923 O O . ASP A 1 114 ? 7.027 0.705 -17.487 1.00 88.00 114 ASP A O 1
ATOM 927 N N . ASN A 1 115 ? 7.005 -0.523 -19.365 1.00 89.69 115 ASN A N 1
ATOM 928 C CA . ASN A 1 115 ? 5.680 -1.100 -19.131 1.00 89.69 115 ASN A CA 1
ATOM 929 C C . ASN A 1 115 ? 5.634 -1.965 -17.862 1.00 89.69 115 ASN A C 1
ATOM 931 O O . ASN A 1 115 ? 4.660 -1.888 -17.106 1.00 89.69 115 ASN A O 1
ATOM 935 N N . ILE A 1 116 ? 6.679 -2.758 -17.592 1.00 91.81 116 ILE A N 1
ATOM 936 C CA . ILE A 1 116 ? 6.788 -3.539 -16.349 1.00 91.81 116 ILE A CA 1
ATOM 937 C C . ILE A 1 116 ? 6.787 -2.602 -15.143 1.00 91.81 116 ILE A C 1
ATOM 939 O O . ILE A 1 116 ? 5.971 -2.773 -14.235 1.00 91.81 116 ILE A O 1
ATOM 943 N N . ILE A 1 117 ? 7.657 -1.590 -15.145 1.00 92.00 117 ILE A N 1
ATOM 944 C CA . ILE A 1 117 ? 7.766 -0.622 -14.048 1.00 92.00 117 ILE A CA 1
ATOM 945 C C . ILE A 1 117 ? 6.424 0.089 -13.828 1.00 92.00 117 ILE A C 1
ATOM 947 O O . ILE A 1 117 ? 5.969 0.193 -12.689 1.00 92.00 117 ILE A O 1
ATOM 951 N N . SER A 1 118 ? 5.758 0.523 -14.902 1.00 91.50 118 SER A N 1
ATOM 952 C CA . SER A 1 118 ? 4.456 1.198 -14.823 1.00 91.50 118 SER A CA 1
ATOM 953 C C . SER A 1 118 ? 3.382 0.289 -14.214 1.00 91.50 118 SER A C 1
ATOM 955 O O . SER A 1 118 ? 2.679 0.676 -13.278 1.00 91.50 118 SER A O 1
ATOM 957 N N . SER A 1 119 ? 3.308 -0.967 -14.663 1.00 93.19 119 SER A N 1
ATOM 958 C CA . SER A 1 119 ? 2.394 -1.965 -14.098 1.00 93.19 119 SER A CA 1
ATOM 959 C C . SER A 1 119 ? 2.642 -2.190 -12.601 1.00 93.19 119 SER A C 1
ATOM 961 O O . SER A 1 119 ? 1.693 -2.231 -11.814 1.00 93.19 119 SER A O 1
ATOM 963 N N . LEU A 1 120 ? 3.905 -2.297 -12.177 1.00 95.44 120 LEU A N 1
ATOM 964 C CA . LEU A 1 120 ? 4.259 -2.481 -10.767 1.00 95.44 120 LEU A CA 1
ATOM 965 C C . LEU A 1 120 ? 3.913 -1.252 -9.915 1.00 95.44 120 LEU A C 1
ATOM 967 O O . LEU A 1 120 ? 3.336 -1.409 -8.837 1.00 95.44 120 LEU A O 1
ATOM 971 N N . LYS A 1 121 ? 4.177 -0.037 -10.409 1.00 93.62 121 LYS A N 1
ATOM 972 C CA . LYS A 1 121 ? 3.793 1.210 -9.727 1.00 93.62 121 LYS A CA 1
ATOM 973 C C . LYS A 1 121 ? 2.283 1.325 -9.552 1.00 93.62 121 LYS A C 1
ATOM 975 O O . LYS A 1 121 ? 1.827 1.615 -8.449 1.00 93.62 121 LYS A O 1
ATOM 980 N N . ASN A 1 122 ? 1.510 1.044 -10.601 1.00 93.75 122 ASN A N 1
ATOM 981 C CA . ASN A 1 122 ? 0.048 1.067 -10.534 1.00 93.75 122 ASN A CA 1
ATOM 982 C C . ASN A 1 122 ? -0.480 0.040 -9.523 1.00 93.75 122 ASN A C 1
ATOM 984 O O . ASN A 1 122 ? -1.318 0.367 -8.684 1.00 93.75 122 ASN A O 1
ATOM 988 N N . ARG A 1 123 ? 0.079 -1.177 -9.509 1.00 95.69 123 ARG A N 1
ATOM 989 C CA . ARG A 1 123 ? -0.274 -2.195 -8.507 1.00 95.69 123 ARG A CA 1
ATOM 990 C C . ARG A 1 123 ? 0.060 -1.766 -7.076 1.00 95.69 123 ARG A C 1
ATOM 992 O O . ARG A 1 123 ? -0.732 -2.047 -6.178 1.00 95.69 123 ARG A O 1
ATOM 999 N N . LEU A 1 124 ? 1.200 -1.106 -6.852 1.00 96.00 124 LEU A N 1
ATOM 1000 C CA . LEU A 1 124 ? 1.577 -0.548 -5.547 1.00 96.00 124 LEU A CA 1
ATOM 1001 C C . LEU A 1 124 ? 0.644 0.597 -5.129 1.00 96.00 124 LEU A C 1
ATOM 1003 O O . LEU A 1 124 ? 0.256 0.692 -3.961 1.00 96.00 124 LEU A O 1
ATOM 1007 N N . PHE A 1 125 ? 0.262 1.452 -6.074 1.00 93.94 125 PHE A N 1
ATOM 1008 C CA . PHE A 1 125 ? -0.689 2.530 -5.845 1.00 93.94 125 PHE A CA 1
ATOM 1009 C C . PHE A 1 125 ? -2.052 1.981 -5.407 1.00 93.94 125 PHE A C 1
ATOM 1011 O O . PHE A 1 125 ? -2.574 2.381 -4.362 1.00 93.94 125 PHE A O 1
ATOM 1018 N N . ASP A 1 126 ? -2.587 1.003 -6.140 1.00 95.12 126 ASP A N 1
ATOM 1019 C CA . ASP A 1 126 ? -3.850 0.340 -5.807 1.00 95.12 126 ASP A CA 1
ATOM 1020 C C . ASP A 1 126 ? -3.779 -0.388 -4.461 1.00 95.12 126 ASP A C 1
ATOM 1022 O O . ASP A 1 126 ? -4.709 -0.297 -3.653 1.00 95.12 126 ASP A O 1
ATOM 1026 N N . PHE A 1 127 ? -2.656 -1.055 -4.175 1.00 96.75 127 PHE A N 1
ATOM 1027 C CA . PHE A 1 127 ? -2.408 -1.704 -2.888 1.00 96.75 127 PHE A CA 1
ATOM 1028 C C . PHE A 1 127 ? -2.463 -0.697 -1.732 1.00 96.75 127 PHE A C 1
ATOM 1030 O O . PHE A 1 127 ? -3.189 -0.901 -0.756 1.00 96.75 127 PHE A O 1
ATOM 1037 N N . THR A 1 128 ? -1.757 0.428 -1.874 1.00 95.81 128 THR A N 1
ATOM 1038 C CA . THR A 1 128 ? -1.701 1.504 -0.873 1.00 95.81 128 THR A CA 1
ATOM 1039 C C . THR A 1 128 ? -3.075 2.140 -0.663 1.00 95.81 128 THR A C 1
ATOM 1041 O O . THR A 1 128 ? -3.496 2.365 0.475 1.00 95.81 128 THR A O 1
ATOM 1044 N N . LYS A 1 129 ? -3.818 2.383 -1.748 1.00 94.88 129 LYS A N 1
ATOM 1045 C CA . LYS A 1 129 ? -5.191 2.899 -1.692 1.00 94.88 129 LYS A CA 1
ATOM 1046 C C . LYS A 1 129 ? -6.115 1.938 -0.945 1.00 94.88 129 LYS A C 1
ATOM 1048 O O . LYS A 1 129 ? -6.825 2.355 -0.034 1.00 94.88 129 LYS A O 1
ATOM 1053 N N . LYS A 1 130 ? -6.063 0.644 -1.267 1.00 96.06 130 LYS A N 1
ATOM 1054 C CA . LYS A 1 130 ? -6.884 -0.365 -0.593 1.00 96.06 130 LYS A CA 1
ATOM 1055 C C . LYS A 1 130 ? -6.537 -0.481 0.893 1.00 96.06 130 LYS A C 1
ATOM 1057 O O . LYS A 1 130 ? -7.435 -0.613 1.723 1.00 96.06 130 LYS A O 1
ATOM 1062 N N . PHE A 1 131 ? -5.257 -0.391 1.250 1.00 97.12 131 PHE A N 1
ATOM 1063 C CA . PHE A 1 131 ? -4.836 -0.380 2.650 1.00 97.12 131 PHE A CA 1
ATOM 1064 C C . PHE A 1 131 ? -5.400 0.822 3.416 1.00 97.12 131 PHE A C 1
ATOM 1066 O O . PHE A 1 131 ? -5.971 0.643 4.494 1.00 97.12 131 PHE A O 1
ATOM 1073 N N . LYS A 1 132 ? -5.344 2.024 2.828 1.00 96.19 132 LYS A N 1
ATOM 1074 C CA . LYS A 1 132 ? -5.984 3.224 3.386 1.00 96.19 132 LYS A CA 1
ATOM 1075 C C . LYS A 1 132 ? -7.472 2.996 3.668 1.00 96.19 132 LYS A C 1
ATOM 1077 O O . LYS A 1 132 ? -7.938 3.316 4.762 1.00 96.19 132 LYS A O 1
ATOM 1082 N N . ASP A 1 133 ? -8.204 2.422 2.715 1.00 95.81 133 ASP A N 1
ATOM 1083 C CA . ASP A 1 133 ? -9.641 2.171 2.860 1.00 95.81 133 ASP A CA 1
ATOM 1084 C C . ASP A 1 133 ? -9.931 1.217 4.034 1.00 95.81 133 ASP A C 1
ATOM 1086 O O . ASP A 1 133 ? -10.840 1.456 4.834 1.00 95.81 133 ASP A O 1
ATOM 1090 N N . VAL A 1 134 ? -9.117 0.168 4.209 1.00 95.75 134 VAL A N 1
ATOM 1091 C CA . VAL A 1 134 ? -9.241 -0.766 5.343 1.00 95.75 134 VAL A CA 1
ATOM 1092 C C . VAL A 1 134 ? -8.978 -0.071 6.684 1.00 95.75 134 VAL A C 1
ATOM 1094 O O . VAL A 1 134 ? -9.743 -0.265 7.635 1.00 95.75 134 VAL A O 1
ATOM 1097 N N . LEU A 1 135 ? -7.952 0.781 6.767 1.00 94.88 135 LEU A N 1
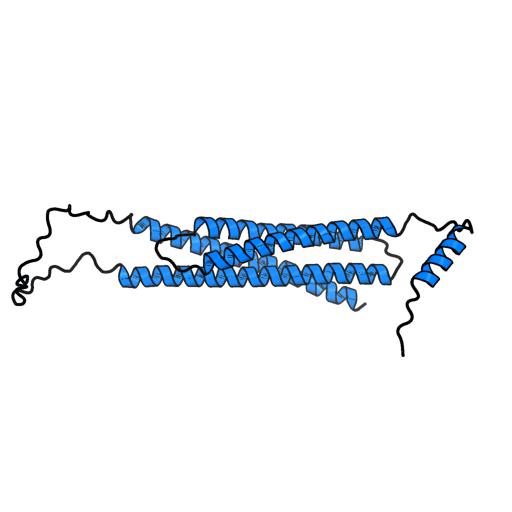ATOM 1098 C CA . LEU A 1 135 ? -7.665 1.565 7.975 1.00 94.88 135 LEU A CA 1
ATOM 1099 C C . LEU A 1 135 ? -8.797 2.544 8.308 1.00 94.88 135 LEU A C 1
ATOM 1101 O O . LEU A 1 135 ? -9.153 2.705 9.479 1.00 94.88 135 LEU A O 1
ATOM 1105 N N . GLN A 1 136 ? -9.423 3.144 7.294 1.00 94.12 136 GLN A N 1
ATOM 1106 C CA . GLN A 1 136 ? -10.579 4.016 7.485 1.00 94.12 136 GLN A CA 1
ATOM 1107 C C . GLN A 1 136 ? -11.782 3.244 8.048 1.00 94.12 136 GLN A C 1
ATOM 1109 O O . GLN A 1 136 ? -12.398 3.695 9.017 1.00 94.12 136 GLN A O 1
ATOM 1114 N N . ILE A 1 137 ? -12.075 2.048 7.523 1.00 92.62 137 ILE A N 1
ATOM 1115 C CA . ILE A 1 137 ? -13.122 1.171 8.077 1.00 92.62 137 ILE A CA 1
ATOM 1116 C C . ILE A 1 137 ? -12.816 0.835 9.543 1.00 92.62 137 ILE A C 1
ATOM 1118 O O . ILE A 1 137 ? -13.705 0.900 10.397 1.00 92.62 137 ILE A O 1
ATOM 1122 N N . ARG A 1 138 ? -11.559 0.511 9.864 1.00 90.94 138 ARG A N 1
ATOM 1123 C CA . ARG A 1 138 ? -11.147 0.196 11.236 1.00 90.94 138 ARG A CA 1
ATOM 1124 C C . ARG A 1 138 ? -11.316 1.385 12.180 1.00 90.94 138 ARG A C 1
ATOM 1126 O O . ARG A 1 138 ? -11.845 1.192 13.277 1.00 90.94 138 ARG A O 1
ATOM 1133 N N . SER A 1 139 ? -10.930 2.591 11.762 1.00 91.94 139 SER A N 1
ATOM 1134 C CA . SER A 1 139 ? -11.153 3.820 12.534 1.00 91.94 139 SER A CA 1
ATOM 1135 C C . SER A 1 139 ? -12.643 4.004 12.841 1.00 91.94 139 SER A C 1
ATOM 1137 O O . SER A 1 139 ? -13.035 4.147 14.002 1.00 91.94 139 SER A O 1
ATOM 1139 N N . GLU A 1 140 ? -13.505 3.882 11.831 1.00 90.69 140 GLU A N 1
ATOM 1140 C CA . GLU A 1 140 ? -14.956 3.984 12.012 1.00 90.69 140 GLU A CA 1
ATOM 1141 C C . GLU A 1 140 ? -15.512 2.909 12.955 1.00 90.69 140 GLU A C 1
ATOM 1143 O O . GLU A 1 140 ? -16.393 3.180 13.778 1.00 90.69 140 GLU A O 1
ATOM 1148 N N . HIS A 1 141 ? -14.976 1.691 12.906 1.00 86.19 141 HIS A N 1
ATOM 1149 C CA . HIS A 1 141 ? -15.358 0.632 13.837 1.00 86.19 141 HIS A CA 1
ATOM 1150 C C . HIS A 1 141 ? -14.966 0.951 15.279 1.00 86.19 141 HIS A C 1
ATOM 1152 O O . HIS A 1 141 ? -15.800 0.786 16.172 1.00 86.19 141 HIS A O 1
ATOM 1158 N N . ILE A 1 142 ? -13.752 1.452 15.522 1.00 87.69 142 ILE A N 1
ATOM 1159 C CA . ILE A 1 142 ? -13.325 1.855 16.869 1.00 87.69 142 ILE A CA 1
ATOM 1160 C C . ILE A 1 142 ? -14.224 2.982 17.391 1.00 87.69 142 ILE A C 1
ATOM 1162 O O . ILE A 1 142 ? -14.729 2.881 18.512 1.00 87.69 142 ILE A O 1
ATOM 1166 N N . LYS A 1 143 ? -14.526 4.000 16.570 1.00 88.81 143 LYS A N 1
ATOM 1167 C CA . LYS A 1 143 ? -15.454 5.085 16.946 1.00 88.81 143 LYS A CA 1
ATOM 1168 C C . LYS A 1 143 ? -16.825 4.544 17.341 1.00 88.81 143 LYS A C 1
ATOM 1170 O O . LYS A 1 143 ? -17.339 4.884 18.407 1.00 88.81 143 LYS A O 1
ATOM 1175 N N . LYS A 1 144 ? -17.410 3.658 16.527 1.00 85.94 144 LYS A N 1
ATOM 1176 C CA . LYS A 1 144 ? -18.714 3.034 16.813 1.00 85.94 144 LYS A CA 1
ATOM 1177 C C . LYS A 1 144 ? -18.686 2.187 18.083 1.00 85.94 144 LYS A C 1
ATOM 1179 O O . LYS A 1 144 ? -19.644 2.224 18.852 1.00 85.94 144 LYS A O 1
ATOM 1184 N N . GLN A 1 145 ? -17.611 1.435 18.321 1.00 82.75 145 GLN A N 1
ATOM 1185 C CA . GLN A 1 145 ? -17.444 0.636 19.537 1.00 82.75 145 GLN A CA 1
ATOM 1186 C C . GLN A 1 145 ? -17.376 1.516 20.787 1.00 82.75 145 GLN A C 1
ATOM 1188 O O . GLN A 1 145 ? -18.082 1.241 21.758 1.00 82.75 145 GLN A O 1
ATOM 1193 N N . VAL A 1 146 ? -16.577 2.586 20.750 1.00 83.31 146 VAL A N 1
ATOM 1194 C CA . VAL A 1 146 ? -16.473 3.556 21.846 1.00 83.31 146 VAL A CA 1
ATOM 1195 C C . VAL A 1 146 ? -17.815 4.253 22.073 1.00 83.31 146 VAL A C 1
ATOM 1197 O O . VAL A 1 146 ? -18.263 4.321 23.213 1.00 83.31 146 VAL A O 1
ATOM 1200 N N . ASN A 1 147 ? -18.502 4.702 21.016 1.00 86.44 147 ASN A N 1
ATOM 1201 C CA . ASN A 1 147 ? -19.803 5.366 21.134 1.00 86.44 147 ASN A CA 1
ATOM 1202 C C . ASN A 1 147 ? -20.879 4.442 21.719 1.00 86.44 147 ASN A C 1
ATOM 1204 O O . ASN A 1 147 ? -21.541 4.805 22.685 1.00 86.44 147 ASN A O 1
ATOM 1208 N N . ARG A 1 148 ? -21.012 3.213 21.198 1.00 83.06 148 ARG A N 1
ATOM 1209 C CA . ARG A 1 148 ? -21.922 2.212 21.777 1.00 83.06 148 ARG A CA 1
ATOM 1210 C C . ARG A 1 148 ? -21.607 1.970 23.244 1.00 83.06 148 ARG A C 1
ATOM 1212 O O . ARG A 1 148 ? -22.520 1.925 24.056 1.00 83.06 148 ARG A O 1
ATOM 1219 N N . ARG A 1 149 ? -20.327 1.824 23.601 1.00 78.06 149 ARG A N 1
ATOM 1220 C CA . ARG A 1 149 ? -19.956 1.653 25.004 1.00 78.06 149 ARG A CA 1
ATOM 1221 C C . ARG A 1 149 ? -20.362 2.872 25.825 1.00 78.06 149 ARG A C 1
ATOM 1223 O O . ARG A 1 149 ? -21.011 2.647 26.824 1.00 78.06 149 ARG A O 1
ATOM 1230 N N . LYS A 1 150 ? -20.097 4.108 25.390 1.00 81.75 150 LYS A N 1
ATOM 1231 C CA . LYS A 1 150 ? -20.561 5.326 26.085 1.00 81.75 150 LYS A CA 1
ATOM 1232 C C . LYS A 1 150 ? -22.081 5.333 26.309 1.00 81.75 150 LYS A C 1
ATOM 1234 O O . LYS A 1 150 ? -22.513 5.653 27.409 1.00 81.75 150 LYS A O 1
ATOM 1239 N N . MET A 1 151 ? -22.864 4.933 25.303 1.00 75.25 151 MET A N 1
ATOM 1240 C CA . MET A 1 151 ? -24.333 4.878 25.375 1.00 75.25 151 MET A CA 1
ATOM 1241 C C . MET A 1 151 ? -24.850 3.804 26.341 1.00 75.25 151 MET A C 1
ATOM 1243 O O . MET A 1 151 ? -25.813 4.040 27.057 1.00 75.25 151 MET A O 1
ATOM 1247 N N . TYR A 1 152 ? -24.208 2.633 26.383 1.00 74.00 152 TYR A N 1
ATOM 1248 C CA . TYR A 1 152 ? -24.666 1.494 27.191 1.00 74.00 152 TYR A CA 1
ATOM 1249 C C . TYR A 1 152 ? -23.872 1.285 28.495 1.00 74.00 152 TYR A C 1
ATOM 1251 O O . TYR A 1 152 ? -24.211 0.409 29.279 1.00 74.00 152 TYR A O 1
ATOM 1259 N N . SER A 1 153 ? -22.807 2.052 28.758 1.00 68.00 153 SER A N 1
ATOM 1260 C CA . SER A 1 153 ? -22.003 1.946 29.989 1.00 68.00 153 SER A CA 1
ATOM 1261 C C . SER A 1 153 ? -22.575 2.735 31.167 1.00 68.00 153 SER A C 1
ATOM 1263 O O . SER A 1 153 ? -22.059 2.598 32.277 1.00 68.00 153 SER A O 1
ATOM 1265 N N . TYR A 1 154 ? -23.619 3.534 30.927 1.00 53.09 154 TYR A N 1
ATOM 1266 C CA . TYR A 1 154 ? -24.355 4.336 31.910 1.00 53.09 154 TYR A CA 1
ATOM 1267 C C . TYR A 1 154 ? -25.485 3.547 32.602 1.00 53.09 154 TYR A C 1
ATOM 1269 O O . TYR A 1 154 ? -26.569 4.062 32.836 1.00 53.09 154 TYR A O 1
ATOM 1277 N N . THR A 1 155 ? -25.254 2.280 32.950 1.00 54.22 155 THR A N 1
ATOM 1278 C CA . THR A 1 155 ? -26.201 1.492 33.760 1.00 54.22 155 THR A CA 1
ATOM 1279 C C . THR A 1 155 ? -25.454 0.709 34.831 1.00 54.22 155 THR A C 1
ATOM 1281 O O . THR A 1 155 ? -25.285 -0.502 34.732 1.00 54.22 155 THR A O 1
ATOM 1284 N N . SER A 1 156 ? -24.934 1.417 35.828 1.00 51.81 156 SER A N 1
ATOM 1285 C CA . SER A 1 156 ? -24.612 0.852 37.143 1.00 51.81 156 SER A CA 1
ATOM 1286 C C . SER A 1 156 ? -24.059 1.983 38.001 1.00 51.81 156 SER A C 1
ATOM 1288 O O . SER A 1 156 ? -22.843 2.168 38.001 1.00 51.81 156 SER A O 1
ATOM 1290 N N . ASN A 1 157 ? -24.947 2.787 38.599 1.00 46.66 157 ASN A N 1
ATOM 1291 C CA . ASN A 1 157 ? -24.739 3.388 39.928 1.00 46.66 157 ASN A CA 1
ATOM 1292 C C . ASN A 1 157 ? -25.926 4.204 40.469 1.00 46.66 157 ASN A C 1
ATOM 1294 O O . ASN A 1 157 ? -25.845 4.623 41.611 1.00 46.66 157 ASN A O 1
ATOM 1298 N N . GLU A 1 158 ? -27.043 4.358 39.752 1.00 44.62 158 GLU A N 1
ATOM 1299 C CA . GLU A 1 158 ? -28.269 4.934 40.330 1.00 44.62 158 GLU A CA 1
ATOM 1300 C C . GLU A 1 158 ? -29.506 4.236 39.760 1.00 44.62 158 GLU A C 1
ATOM 1302 O O . GLU A 1 158 ? -30.132 4.672 38.802 1.00 44.62 158 GLU A O 1
ATOM 1307 N N . ALA A 1 159 ? -29.836 3.089 40.341 1.00 42.09 159 ALA A N 1
ATOM 1308 C CA . ALA A 1 159 ? -31.186 2.551 40.281 1.00 42.09 159 ALA A CA 1
ATOM 1309 C C . ALA A 1 159 ? -31.518 1.968 41.653 1.00 42.09 159 ALA A C 1
ATOM 1311 O O . ALA A 1 159 ? -31.809 0.785 41.811 1.00 42.09 159 ALA A O 1
ATOM 1312 N N . THR A 1 160 ? -31.430 2.819 42.674 1.00 42.62 160 THR A N 1
ATOM 1313 C CA . THR A 1 160 ? -32.215 2.646 43.892 1.00 42.62 160 THR A CA 1
ATOM 1314 C C . THR A 1 160 ? -33.672 2.786 43.457 1.00 42.62 160 THR A C 1
ATOM 1316 O O . THR A 1 160 ? -34.216 3.886 43.400 1.00 42.62 160 THR A O 1
ATOM 1319 N N . PHE A 1 161 ? -34.291 1.680 43.042 1.00 42.06 161 PHE A N 1
ATOM 1320 C CA . PHE A 1 161 ? -35.727 1.613 42.788 1.00 42.06 161 PHE A CA 1
ATOM 1321 C C . PHE A 1 161 ? -36.464 1.660 44.133 1.00 42.06 161 PHE A C 1
ATOM 1323 O O . PHE A 1 161 ? -37.027 0.670 44.583 1.00 42.06 161 PHE A O 1
ATOM 1330 N N . ASN A 1 162 ? -36.460 2.823 44.783 1.00 42.62 162 ASN A N 1
ATOM 1331 C CA . ASN A 1 162 ? -37.436 3.140 45.818 1.00 42.62 162 ASN A CA 1
ATOM 1332 C C . ASN A 1 162 ? -38.693 3.636 45.108 1.00 42.62 162 ASN A C 1
ATOM 1334 O O . ASN A 1 162 ? -38.894 4.832 44.912 1.00 42.62 162 ASN A O 1
ATOM 1338 N N . ASN A 1 163 ? -39.508 2.694 44.649 1.00 44.25 163 ASN A N 1
ATOM 1339 C CA . ASN A 1 163 ? -40.880 2.979 44.269 1.00 44.25 163 ASN A CA 1
ATOM 1340 C C . ASN A 1 163 ? -41.776 2.052 45.090 1.00 44.25 163 ASN A C 1
ATOM 1342 O O . ASN A 1 163 ? -42.002 0.903 44.716 1.00 44.25 163 ASN A O 1
ATOM 1346 N N . ASP A 1 164 ? -42.268 2.564 46.220 1.00 50.34 164 ASP A N 1
ATOM 1347 C CA . ASP A 1 164 ? -43.138 1.862 47.177 1.00 50.34 164 ASP A CA 1
ATOM 1348 C C . ASP A 1 164 ? -44.497 1.418 46.586 1.00 50.34 164 ASP A C 1
ATOM 1350 O O . ASP A 1 164 ? -45.330 0.863 47.298 1.00 50.34 164 ASP A O 1
ATOM 1354 N N . ASN A 1 165 ? -44.743 1.628 45.285 1.00 49.72 165 ASN A N 1
ATOM 1355 C CA . ASN A 1 165 ? -46.007 1.307 44.614 1.00 49.72 165 ASN A CA 1
ATOM 1356 C C . ASN A 1 165 ? -45.967 0.128 43.632 1.00 49.72 165 ASN A C 1
ATOM 1358 O O . ASN A 1 165 ? -47.011 -0.230 43.090 1.00 49.72 165 ASN A O 1
ATOM 1362 N N . TYR A 1 166 ? -44.823 -0.531 43.427 1.00 42.12 166 TYR A N 1
ATOM 1363 C CA . TYR A 1 166 ? -44.775 -1.765 42.633 1.00 42.12 166 TYR A CA 1
ATOM 1364 C C . TYR A 1 166 ? -44.212 -2.912 43.461 1.00 42.12 166 TYR A C 1
ATOM 1366 O O . TYR A 1 166 ? -43.036 -3.262 43.400 1.00 42.12 166 TYR A O 1
ATOM 1374 N N . LYS A 1 167 ? -45.105 -3.518 44.246 1.00 40.75 167 LYS A N 1
ATOM 1375 C CA . LYS A 1 167 ? -44.871 -4.795 44.915 1.00 40.75 167 LYS A CA 1
ATOM 1376 C C . LYS A 1 167 ? -44.787 -5.877 43.835 1.00 40.75 167 LYS A C 1
ATOM 1378 O O . LYS A 1 167 ? -45.802 -6.395 43.380 1.00 40.75 167 LYS A O 1
ATOM 1383 N N . PHE A 1 168 ? -43.576 -6.191 43.388 1.00 47.34 168 PHE A N 1
ATOM 1384 C CA . PHE A 1 168 ? -43.326 -7.398 42.610 1.00 47.34 168 PHE A CA 1
ATOM 1385 C C . PHE A 1 168 ? -43.572 -8.593 43.537 1.00 47.34 168 PHE A C 1
ATOM 1387 O O . PHE A 1 168 ? -42.736 -8.919 44.374 1.00 47.34 168 PHE A O 1
ATOM 1394 N N . THR A 1 169 ? -44.753 -9.203 43.451 1.00 54.19 169 THR A N 1
ATOM 1395 C CA . THR A 1 169 ? -44.987 -10.549 43.977 1.00 54.19 169 THR A CA 1
ATOM 1396 C C . THR A 1 169 ? -44.421 -11.532 42.959 1.00 54.19 169 THR A C 1
ATOM 1398 O O . THR A 1 169 ? -44.957 -11.594 41.848 1.00 54.19 169 THR A O 1
ATOM 1401 N N . PRO A 1 170 ? -43.354 -12.280 43.285 1.00 42.38 170 PRO A N 1
ATOM 1402 C CA . PRO A 1 170 ? -42.885 -13.350 42.422 1.00 42.38 170 PRO A CA 1
ATOM 1403 C C . PRO A 1 170 ? -44.012 -14.379 42.308 1.00 42.38 170 PRO A C 1
ATOM 1405 O O . PRO A 1 170 ? -44.504 -14.877 43.321 1.00 42.38 170 PRO A O 1
ATOM 1408 N N . LEU A 1 171 ? -44.460 -14.643 41.081 1.00 39.69 171 LEU A N 1
ATOM 1409 C CA . LEU A 1 171 ? -45.315 -15.788 40.787 1.00 39.69 171 LEU A CA 1
ATOM 1410 C C . LEU A 1 171 ? -44.578 -17.055 41.232 1.00 39.69 171 LEU A C 1
ATOM 1412 O O . LEU A 1 171 ? -43.407 -17.239 40.900 1.00 39.69 171 LEU A O 1
ATOM 1416 N N . GLY A 1 172 ? -45.271 -17.853 42.043 1.00 43.62 172 GLY A N 1
ATOM 1417 C CA . GLY A 1 172 ? -44.760 -19.067 42.658 1.00 43.62 172 GLY A CA 1
ATOM 1418 C C . GLY A 1 172 ? -44.350 -20.141 41.652 1.00 43.62 172 GLY A C 1
ATOM 1419 O O . GLY A 1 172 ? -44.852 -20.199 40.531 1.00 43.62 172 GLY A O 1
ATOM 1420 N N . ASP A 1 173 ? -43.456 -20.989 42.153 1.00 39.16 173 ASP A N 1
ATOM 1421 C CA . ASP A 1 173 ? -43.064 -22.307 41.657 1.00 39.16 173 ASP A CA 1
ATOM 1422 C C . ASP A 1 173 ? -42.214 -22.358 40.383 1.00 39.16 173 ASP A C 1
ATOM 1424 O O . ASP A 1 173 ? -42.602 -22.908 39.355 1.00 39.16 173 ASP A O 1
ATOM 1428 N N . ILE A 1 174 ? -40.969 -21.888 40.505 1.00 42.81 174 ILE A N 1
ATOM 1429 C CA . ILE A 1 174 ? -39.833 -22.540 39.841 1.00 42.81 174 ILE A CA 1
ATOM 1430 C C . ILE A 1 174 ? -38.749 -22.738 40.900 1.00 42.81 174 ILE A C 1
ATOM 1432 O O . ILE A 1 174 ? -38.135 -21.781 41.369 1.00 42.81 174 ILE A O 1
ATOM 1436 N N . ASP A 1 175 ? -38.556 -23.994 41.287 1.00 43.62 175 ASP A N 1
ATOM 1437 C CA . ASP A 1 175 ? -37.515 -24.461 42.196 1.00 43.62 175 ASP A CA 1
ATOM 1438 C C . ASP A 1 175 ? -36.138 -24.209 41.543 1.00 43.62 175 ASP A C 1
ATOM 1440 O O . ASP A 1 175 ? -35.710 -24.942 40.651 1.00 43.62 175 ASP A O 1
ATOM 1444 N N . ILE A 1 176 ? -35.474 -23.103 41.902 1.00 43.22 176 ILE A N 1
ATOM 1445 C CA . ILE A 1 176 ? -34.093 -22.802 41.491 1.00 43.22 176 ILE A CA 1
ATOM 1446 C C . ILE A 1 176 ? -33.201 -23.034 42.704 1.00 43.22 176 ILE A C 1
ATOM 1448 O O . ILE A 1 176 ? -32.885 -22.139 43.490 1.00 43.22 176 ILE A O 1
ATOM 1452 N N . GLU A 1 177 ? -32.833 -24.300 42.831 1.00 39.62 177 GLU A N 1
ATOM 1453 C CA . GLU A 1 177 ? -31.805 -24.832 43.705 1.00 39.62 177 GLU A CA 1
ATOM 1454 C C . GLU A 1 177 ? -30.497 -24.028 43.558 1.00 39.62 177 GLU A C 1
ATOM 1456 O O . GLU A 1 177 ? -29.929 -23.884 42.476 1.00 39.62 177 GLU A O 1
ATOM 1461 N N . SER A 1 178 ? -30.061 -23.461 44.684 1.00 42.66 178 SER A N 1
ATOM 1462 C CA . SER A 1 178 ? -28.700 -23.032 45.030 1.00 42.66 178 SER A CA 1
ATOM 1463 C C . SER A 1 178 ? -27.642 -23.045 43.912 1.00 42.66 178 SER A C 1
ATOM 1465 O O . SER A 1 178 ? -26.904 -24.012 43.734 1.00 42.66 178 SER A O 1
ATOM 1467 N N . GLY A 1 179 ? -27.463 -21.898 43.253 1.00 38.06 179 GLY A N 1
ATOM 1468 C CA . GLY A 1 179 ? -26.330 -21.621 42.373 1.00 38.06 179 GLY A CA 1
ATOM 1469 C C . GLY A 1 179 ? -25.828 -20.196 42.582 1.00 38.06 179 GLY A C 1
ATOM 1470 O O . GLY A 1 179 ? -26.458 -19.246 42.139 1.00 38.06 179 GLY A O 1
ATOM 1471 N N . GLN A 1 180 ? -24.722 -20.076 43.318 1.00 39.72 180 GLN A N 1
ATOM 1472 C CA . GLN A 1 180 ? -23.870 -18.900 43.548 1.00 39.72 180 GLN A CA 1
ATOM 1473 C C . GLN A 1 180 ? -24.188 -17.650 42.703 1.00 39.72 180 GLN A C 1
ATOM 1475 O O . GLN A 1 180 ? -24.104 -17.677 41.476 1.00 39.72 180 GLN A O 1
ATOM 1480 N N . GLN A 1 181 ? -24.399 -16.510 43.376 1.00 41.75 181 GLN A N 1
ATOM 1481 C CA . GLN A 1 181 ? -24.188 -15.188 42.782 1.00 41.75 181 GLN A CA 1
ATOM 1482 C C . GLN A 1 181 ? -22.759 -15.121 42.221 1.00 41.75 181 GLN A C 1
ATOM 1484 O O . GLN A 1 181 ? -21.808 -14.769 42.919 1.00 41.75 181 GLN A O 1
ATOM 1489 N N . GLN A 1 182 ? -22.594 -15.450 40.941 1.00 39.69 182 GLN A N 1
ATOM 1490 C CA . GLN A 1 182 ? -21.433 -15.030 40.178 1.00 39.69 182 GLN A CA 1
ATOM 1491 C C . GLN A 1 182 ? -21.543 -13.517 40.021 1.00 39.69 182 GLN A C 1
ATOM 1493 O O . GLN A 1 182 ? -22.156 -12.998 39.089 1.00 39.69 182 GLN A O 1
ATOM 1498 N N . VAL A 1 183 ? -20.938 -12.795 40.963 1.00 40.44 183 VAL A N 1
ATOM 1499 C CA . VAL A 1 183 ? -20.517 -11.416 40.747 1.00 40.44 183 VAL A CA 1
ATOM 1500 C C . VAL A 1 183 ? -19.617 -11.457 39.516 1.00 40.44 183 VAL A C 1
ATOM 1502 O O . VAL A 1 183 ? -18.464 -11.885 39.593 1.00 40.44 183 VAL A O 1
ATOM 1505 N N . LEU A 1 184 ? -20.161 -11.073 38.359 1.00 41.91 184 LEU A N 1
ATOM 1506 C CA . LEU A 1 184 ? -19.378 -10.824 37.158 1.00 41.91 184 LEU A CA 1
ATOM 1507 C C . LEU A 1 184 ? -18.325 -9.784 37.554 1.00 41.91 184 LEU A C 1
ATOM 1509 O O . LEU A 1 184 ? -18.630 -8.596 37.671 1.00 41.91 184 LEU A O 1
ATOM 1513 N N . LYS A 1 185 ? -17.088 -10.232 37.804 1.00 42.53 185 LYS A N 1
ATOM 1514 C CA . LYS A 1 185 ? -15.914 -9.365 37.891 1.00 42.53 185 LYS A CA 1
ATOM 1515 C C . LYS A 1 185 ? -15.874 -8.592 36.578 1.00 42.53 185 LYS A C 1
ATOM 1517 O O . LYS A 1 185 ? -15.421 -9.129 35.571 1.00 42.53 185 LYS A O 1
ATOM 1522 N N . GLN A 1 186 ? -16.405 -7.368 36.560 1.00 47.41 186 GLN A N 1
ATOM 1523 C CA . GLN A 1 186 ? -16.255 -6.487 35.411 1.00 47.41 186 GLN A CA 1
ATOM 1524 C C . GLN A 1 186 ? -14.748 -6.289 35.226 1.00 47.41 186 GLN A C 1
ATOM 1526 O O . GLN A 1 186 ? -14.110 -5.728 36.122 1.00 47.41 186 GLN A O 1
ATOM 1531 N N . PRO A 1 187 ? -14.153 -6.746 34.109 1.00 47.56 187 PRO A N 1
ATOM 1532 C CA . PRO A 1 187 ? -12.783 -6.391 33.809 1.00 47.56 187 PRO A CA 1
ATOM 1533 C C . PRO A 1 187 ? -12.737 -4.865 33.723 1.00 47.56 187 PRO A C 1
ATOM 1535 O O . PRO A 1 187 ? -13.623 -4.232 33.141 1.00 47.56 187 PRO A O 1
ATOM 1538 N N . SER A 1 188 ? -11.743 -4.284 34.382 1.00 51.41 188 SER A N 1
ATOM 1539 C CA . SER A 1 188 ? -11.524 -2.855 34.587 1.00 51.41 188 SER A CA 1
ATOM 1540 C C . SER A 1 188 ? -11.905 -2.025 33.349 1.00 51.41 188 SER A C 1
ATOM 1542 O O . SER A 1 188 ? -11.175 -1.994 32.358 1.00 51.41 188 SER A O 1
ATOM 1544 N N . LYS A 1 189 ? -13.046 -1.310 33.413 1.00 54.66 189 LYS A N 1
ATOM 1545 C CA . LYS A 1 189 ? -13.573 -0.422 32.345 1.00 54.66 189 LYS A CA 1
ATOM 1546 C C . LYS A 1 189 ? -12.497 0.508 31.758 1.00 54.66 189 LYS A C 1
ATOM 1548 O O . LYS A 1 189 ? -12.545 0.827 30.570 1.00 54.66 189 LYS A O 1
ATOM 1553 N N . HIS A 1 190 ? -11.529 0.899 32.586 1.00 58.41 190 HIS A N 1
ATOM 1554 C CA . HIS A 1 190 ? -10.411 1.768 32.228 1.00 58.41 190 HIS A CA 1
ATOM 1555 C C . HIS A 1 190 ? -9.447 1.141 31.203 1.00 58.41 190 HIS A C 1
ATOM 1557 O O . HIS A 1 190 ? -8.981 1.836 30.306 1.00 58.41 190 HIS A O 1
ATOM 1563 N N . SER A 1 191 ? -9.198 -0.172 31.273 1.00 71.50 191 SER A N 1
ATOM 1564 C CA . SER A 1 191 ? -8.247 -0.866 30.388 1.00 71.50 191 SER A CA 1
ATOM 1565 C C . SER A 1 191 ? -8.757 -0.950 28.946 1.00 71.50 191 SER A C 1
ATOM 1567 O O . SER A 1 191 ? -8.020 -0.665 28.005 1.00 71.50 191 SER A O 1
ATOM 1569 N N . TYR A 1 192 ? -10.051 -1.237 28.758 1.00 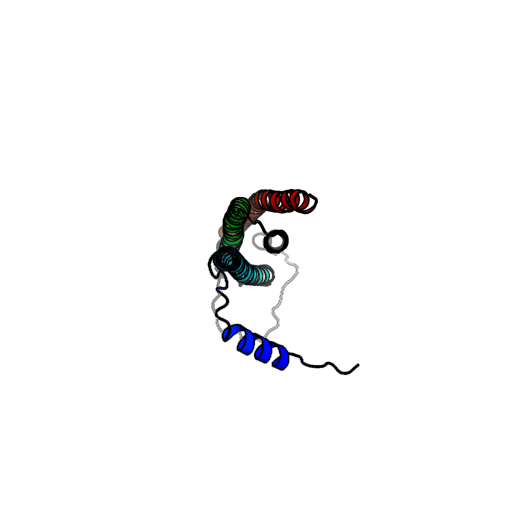76.00 192 TYR A N 1
ATOM 1570 C CA . TYR A 1 192 ? -10.642 -1.310 27.419 1.00 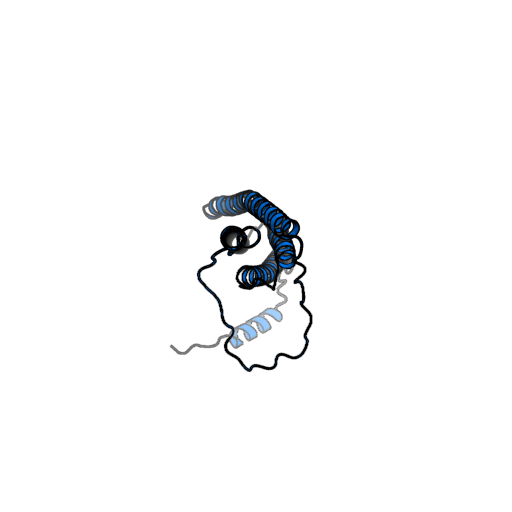76.00 192 TYR A CA 1
ATOM 1571 C C . TYR A 1 192 ? -10.651 0.050 26.708 1.00 76.00 192 TYR A C 1
ATOM 1573 O O . TYR A 1 192 ? -10.342 0.127 25.525 1.00 76.00 192 TYR A O 1
ATOM 1581 N N . LEU A 1 193 ? -11.040 1.128 27.401 1.00 77.00 193 LEU A N 1
ATOM 1582 C CA . LEU A 1 193 ? -11.089 2.458 26.783 1.00 77.00 193 LEU A CA 1
ATOM 1583 C C . LEU A 1 193 ? -9.693 2.970 26.423 1.00 77.00 193 LEU A C 1
ATOM 1585 O O . LEU A 1 193 ? -9.547 3.568 25.361 1.00 77.00 193 LEU A O 1
ATOM 1589 N N . HIS A 1 194 ? -8.695 2.691 27.265 1.00 83.12 194 HIS A N 1
ATOM 1590 C CA . HIS A 1 194 ? -7.302 3.035 26.992 1.00 83.12 194 HIS A CA 1
ATOM 1591 C C . HIS A 1 194 ? -6.778 2.298 25.754 1.00 83.12 194 HIS A C 1
ATOM 1593 O O . HIS A 1 194 ? -6.436 2.951 24.778 1.00 83.12 194 HIS A O 1
ATOM 1599 N N . SER A 1 195 ? -6.911 0.967 25.701 1.00 83.06 195 SER A N 1
ATOM 1600 C CA . SER A 1 195 ? -6.507 0.172 24.528 1.00 83.06 195 SER A CA 1
ATOM 1601 C C . SER A 1 195 ? -7.180 0.636 23.226 1.00 83.06 195 SER A C 1
ATOM 1603 O O . SER A 1 195 ? -6.574 0.619 22.156 1.00 83.06 195 SER A O 1
ATOM 1605 N N . ARG A 1 196 ? -8.437 1.099 23.285 1.00 86.38 196 ARG A N 1
ATOM 1606 C CA . ARG A 1 196 ? -9.125 1.665 22.111 1.00 86.38 196 ARG A CA 1
ATOM 1607 C C . ARG A 1 196 ? -8.606 3.037 21.704 1.00 86.38 196 ARG A C 1
ATOM 1609 O O . ARG A 1 196 ? -8.649 3.338 20.511 1.00 86.38 196 ARG A O 1
ATOM 1616 N N . ALA A 1 197 ? -8.184 3.856 22.662 1.00 86.50 197 ALA A N 1
ATOM 1617 C CA . ALA A 1 197 ? -7.544 5.133 22.382 1.00 86.50 197 ALA A CA 1
ATOM 1618 C C . ALA A 1 197 ? -6.186 4.903 21.708 1.00 86.50 197 ALA A C 1
ATOM 1620 O O . ALA A 1 197 ? -5.968 5.443 20.627 1.00 86.50 197 ALA A O 1
ATOM 1621 N N . ASP A 1 198 ? -5.365 4.007 22.258 1.00 89.00 198 ASP A N 1
ATOM 1622 C CA . ASP A 1 198 ? -4.041 3.672 21.719 1.00 89.00 198 ASP A CA 1
ATOM 1623 C C . ASP A 1 198 ? -4.147 3.099 20.297 1.00 89.00 198 ASP A C 1
ATOM 1625 O O . ASP A 1 198 ? -3.467 3.546 19.372 1.00 89.00 198 ASP A O 1
ATOM 1629 N N . ALA A 1 199 ? -5.084 2.168 20.074 1.00 87.19 199 ALA A N 1
ATOM 1630 C CA . ALA A 1 199 ? -5.331 1.608 18.748 1.00 87.19 199 ALA A CA 1
ATOM 1631 C C . ALA A 1 199 ? -5.774 2.682 17.736 1.00 87.19 199 ALA A C 1
ATOM 1633 O O . ALA A 1 199 ? -5.391 2.632 16.566 1.00 87.19 199 ALA A O 1
ATOM 1634 N N . MET A 1 200 ? -6.590 3.656 18.161 1.00 90.81 200 MET A N 1
ATOM 1635 C CA . MET A 1 200 ? -7.006 4.768 17.300 1.00 90.81 200 MET A CA 1
ATOM 1636 C C . MET A 1 200 ? -5.827 5.677 16.951 1.00 90.81 200 MET A C 1
ATOM 1638 O O . MET A 1 200 ? -5.676 6.038 15.785 1.00 90.81 200 MET A O 1
ATOM 1642 N N . GLU A 1 201 ? -5.005 6.029 17.936 1.00 92.25 201 GLU A N 1
ATOM 1643 C CA . GLU A 1 201 ? -3.810 6.847 17.733 1.00 92.25 201 GLU A CA 1
ATOM 1644 C C . GLU A 1 201 ? -2.848 6.172 16.750 1.00 92.25 201 GLU A C 1
ATOM 1646 O O . GLU A 1 201 ? -2.414 6.794 15.779 1.00 92.25 201 GLU A O 1
ATOM 1651 N N . ASN A 1 202 ? -2.596 4.871 16.925 1.00 92.38 202 ASN A N 1
ATOM 1652 C CA . ASN A 1 202 ? -1.758 4.100 16.013 1.00 92.38 202 ASN A CA 1
ATOM 1653 C C . ASN A 1 202 ? -2.315 4.119 14.578 1.00 92.38 202 ASN A C 1
ATOM 1655 O O . ASN A 1 202 ? -1.589 4.409 13.630 1.00 92.38 202 ASN A O 1
ATOM 1659 N N . ILE A 1 203 ? -3.622 3.902 14.396 1.00 92.25 203 ILE A N 1
ATOM 1660 C CA . ILE A 1 203 ? -4.246 3.971 13.064 1.00 92.25 203 ILE A CA 1
ATOM 1661 C C . ILE A 1 203 ? -4.102 5.363 12.449 1.00 92.25 203 ILE A C 1
ATOM 1663 O O . ILE A 1 203 ? -3.800 5.472 11.263 1.00 92.25 203 ILE A O 1
ATOM 1667 N N . GLN A 1 204 ? -4.305 6.428 13.227 1.00 93.12 204 GLN A N 1
ATOM 1668 C CA . GLN A 1 204 ? -4.144 7.796 12.734 1.00 93.12 204 GLN A CA 1
ATOM 1669 C C . GLN A 1 204 ? -2.702 8.077 12.312 1.00 93.12 204 GLN A C 1
ATOM 1671 O O . GLN A 1 204 ? -2.487 8.660 11.248 1.00 93.12 204 GLN A O 1
ATOM 1676 N N . LYS A 1 205 ? -1.725 7.600 13.090 1.00 94.44 205 LYS A N 1
ATOM 1677 C CA . LYS A 1 205 ? -0.307 7.670 12.736 1.00 94.44 205 LYS A CA 1
ATOM 1678 C C . LYS A 1 205 ? -0.025 6.939 11.424 1.00 94.44 205 LYS A C 1
ATOM 1680 O O . LYS A 1 205 ? 0.556 7.526 10.519 1.00 94.44 205 LYS A O 1
ATOM 1685 N N . VAL A 1 206 ? -0.497 5.699 11.279 1.00 94.62 206 VAL A N 1
ATOM 1686 C CA . VAL A 1 206 ? -0.291 4.910 10.054 1.00 94.62 206 VAL A CA 1
ATOM 1687 C C . VAL A 1 206 ? -0.969 5.559 8.844 1.00 94.62 206 VAL A C 1
ATOM 1689 O O . VAL A 1 206 ? -0.383 5.574 7.769 1.00 94.62 206 VAL A O 1
ATOM 1692 N N . ILE A 1 207 ? -2.162 6.145 8.997 1.00 93.25 207 ILE A N 1
ATOM 1693 C CA . ILE A 1 207 ? -2.826 6.909 7.925 1.00 93.25 207 ILE A CA 1
ATOM 1694 C C . ILE A 1 207 ? -1.994 8.139 7.523 1.00 93.25 207 ILE A C 1
ATOM 1696 O O . ILE A 1 207 ? -1.894 8.439 6.332 1.00 93.25 207 ILE A O 1
ATOM 1700 N N . GLY A 1 208 ? -1.392 8.836 8.492 1.00 93.56 208 GLY A N 1
ATOM 1701 C CA . GLY A 1 208 ? -0.483 9.958 8.243 1.00 93.56 208 GLY A CA 1
ATOM 1702 C C . GLY A 1 208 ? 0.770 9.535 7.472 1.00 93.56 208 GLY A C 1
ATOM 1703 O O . GLY A 1 208 ? 1.086 10.131 6.442 1.00 93.56 208 GLY A O 1
ATOM 1704 N N . ASP A 1 209 ? 1.424 8.457 7.909 1.00 93.38 209 ASP A N 1
ATOM 1705 C CA . ASP A 1 209 ? 2.568 7.862 7.206 1.00 93.38 209 ASP A CA 1
ATOM 1706 C C . ASP A 1 209 ? 2.175 7.445 5.777 1.00 93.38 209 ASP A C 1
ATOM 1708 O O . ASP A 1 209 ? 2.916 7.683 4.819 1.00 93.38 209 ASP A O 1
ATOM 1712 N N . LEU A 1 210 ? 0.973 6.880 5.607 1.00 93.31 210 LEU A N 1
ATOM 1713 C CA . LEU A 1 210 ? 0.456 6.483 4.300 1.00 93.31 210 LEU A CA 1
ATOM 1714 C C . LEU A 1 210 ? 0.299 7.662 3.350 1.00 93.31 210 LEU A C 1
ATOM 1716 O O . LEU A 1 210 ? 0.504 7.487 2.157 1.00 93.31 210 LEU A O 1
ATOM 1720 N N . ALA A 1 211 ? -0.066 8.845 3.842 1.00 90.81 211 ALA A N 1
ATOM 1721 C CA . ALA A 1 211 ? -0.183 10.025 2.993 1.00 90.81 211 ALA A CA 1
ATOM 1722 C C . ALA A 1 211 ? 1.174 10.402 2.377 1.00 90.81 211 ALA A C 1
ATOM 1724 O O . ALA A 1 211 ? 1.245 10.718 1.189 1.00 90.81 211 ALA A O 1
ATOM 1725 N N . GLN A 1 212 ? 2.259 10.294 3.152 1.00 92.00 212 GLN A N 1
ATOM 1726 C CA . GLN A 1 212 ? 3.618 10.526 2.655 1.00 92.00 212 GLN A CA 1
ATOM 1727 C C . GLN A 1 212 ? 4.040 9.448 1.649 1.00 92.00 212 GLN A C 1
ATOM 1729 O O . GLN A 1 212 ? 4.550 9.770 0.575 1.00 92.00 212 GLN A O 1
ATOM 1734 N N . MET A 1 213 ? 3.778 8.173 1.957 1.00 91.75 213 MET A N 1
ATOM 1735 C CA . MET A 1 213 ? 4.054 7.059 1.040 1.00 91.75 213 MET A CA 1
ATOM 1736 C C . MET A 1 213 ? 3.266 7.202 -0.265 1.00 91.75 213 MET A C 1
ATOM 1738 O O . MET A 1 213 ? 3.821 7.042 -1.347 1.00 91.75 213 MET A O 1
ATOM 1742 N N . PHE A 1 214 ? 1.989 7.573 -0.176 1.00 90.06 214 PHE A N 1
ATOM 1743 C CA . PHE A 1 214 ? 1.114 7.789 -1.321 1.00 90.06 214 PHE A CA 1
ATOM 1744 C C . PHE A 1 214 ? 1.618 8.925 -2.207 1.00 90.06 214 PHE A C 1
ATOM 1746 O O . PHE A 1 214 ? 1.629 8.774 -3.425 1.00 90.06 214 PHE A O 1
ATOM 1753 N N . GLN A 1 215 ? 2.095 10.026 -1.618 1.00 91.69 215 GLN A N 1
ATOM 1754 C CA . GLN A 1 215 ? 2.717 11.102 -2.384 1.00 91.69 215 GLN A CA 1
ATOM 1755 C C . GLN A 1 215 ? 3.958 10.603 -3.129 1.00 91.69 215 GLN A C 1
ATOM 1757 O O . GLN A 1 215 ? 4.104 10.891 -4.315 1.00 91.69 215 GLN A O 1
ATOM 1762 N N . LYS A 1 216 ? 4.814 9.809 -2.472 1.00 89.81 216 LYS A N 1
ATOM 1763 C CA . LYS A 1 216 ? 5.998 9.216 -3.109 1.00 89.81 216 LYS A CA 1
ATOM 1764 C C . LYS A 1 216 ? 5.600 8.329 -4.298 1.00 89.81 216 LYS A C 1
ATOM 1766 O O . LYS A 1 216 ? 6.103 8.528 -5.402 1.00 89.81 216 LYS A O 1
ATOM 1771 N N . VAL A 1 217 ? 4.643 7.419 -4.116 1.00 87.94 217 VAL A N 1
ATOM 1772 C CA . VAL A 1 217 ? 4.151 6.541 -5.195 1.00 87.94 217 VAL A CA 1
ATOM 1773 C C . VAL A 1 217 ? 3.504 7.350 -6.324 1.00 87.94 217 VAL A C 1
ATOM 1775 O O . VAL A 1 217 ? 3.776 7.088 -7.492 1.00 87.94 217 VAL A O 1
ATOM 1778 N N . ALA A 1 218 ? 2.709 8.374 -6.005 1.00 86.38 218 ALA A N 1
ATOM 1779 C CA . ALA A 1 218 ? 2.108 9.253 -7.004 1.00 86.38 218 ALA A CA 1
ATOM 1780 C C . ALA A 1 218 ? 3.178 9.974 -7.836 1.00 86.38 218 ALA A C 1
ATOM 1782 O O . ALA A 1 218 ? 3.100 9.958 -9.061 1.00 86.38 218 ALA A O 1
ATOM 1783 N N . THR A 1 219 ? 4.218 10.525 -7.195 1.00 88.00 219 THR A N 1
ATOM 1784 C CA . THR A 1 219 ? 5.330 11.165 -7.917 1.00 88.00 219 THR A CA 1
ATOM 1785 C C . THR A 1 219 ? 6.089 10.189 -8.810 1.00 88.00 219 THR A C 1
ATOM 1787 O O . THR A 1 219 ? 6.463 10.547 -9.925 1.00 88.00 219 THR A O 1
ATOM 1790 N N . MET A 1 220 ? 6.265 8.937 -8.370 1.00 84.69 220 MET A N 1
ATOM 1791 C CA . MET A 1 220 ? 6.893 7.903 -9.192 1.00 84.69 220 MET A CA 1
ATOM 1792 C C . MET A 1 220 ? 6.077 7.587 -10.449 1.00 84.69 220 MET A C 1
ATOM 1794 O O . MET A 1 220 ? 6.668 7.302 -11.491 1.00 84.69 220 MET A O 1
ATOM 1798 N N . VAL A 1 221 ? 4.744 7.594 -10.361 1.00 80.31 221 VAL A N 1
ATOM 1799 C CA . VAL A 1 221 ? 3.858 7.367 -11.515 1.00 80.31 221 VAL A CA 1
ATOM 1800 C C . VAL A 1 221 ? 3.914 8.564 -12.467 1.00 80.31 221 VAL A C 1
ATOM 1802 O O . VAL A 1 221 ? 4.152 8.377 -13.657 1.00 80.31 221 VAL A O 1
ATOM 1805 N N . THR A 1 222 ? 3.801 9.795 -11.953 1.00 78.75 222 THR A N 1
ATOM 1806 C CA . THR A 1 222 ? 3.782 11.004 -12.797 1.00 78.75 222 THR A CA 1
ATOM 1807 C C . THR A 1 222 ? 5.106 11.262 -13.511 1.00 78.75 222 THR A C 1
ATOM 1809 O O . THR A 1 222 ? 5.097 11.623 -14.682 1.00 78.75 222 THR A O 1
ATOM 1812 N N . GLN A 1 223 ? 6.248 11.040 -12.848 1.00 75.25 223 GLN A N 1
ATOM 1813 C CA . GLN A 1 223 ? 7.567 11.186 -13.484 1.00 75.25 223 GLN A CA 1
ATOM 1814 C C . GLN A 1 223 ? 7.753 10.218 -14.661 1.00 75.25 223 GLN A C 1
ATOM 1816 O O . GLN A 1 223 ? 8.467 10.520 -15.612 1.00 75.25 223 GLN A O 1
ATOM 1821 N N . GLN A 1 224 ? 7.106 9.052 -14.623 1.00 66.12 224 GLN A N 1
ATOM 1822 C CA . GLN A 1 224 ? 7.219 8.072 -15.699 1.00 66.12 224 GLN A CA 1
ATOM 1823 C C . GLN A 1 224 ? 6.340 8.416 -16.907 1.00 66.12 224 GLN A C 1
ATOM 1825 O O . GLN A 1 224 ? 6.756 8.170 -18.038 1.00 66.12 224 GLN A O 1
ATOM 1830 N N . ASP A 1 225 ? 5.173 9.031 -16.694 1.00 61.44 225 ASP A N 1
ATOM 1831 C CA . ASP A 1 225 ? 4.325 9.527 -17.788 1.00 61.44 225 ASP A CA 1
ATOM 1832 C C . ASP A 1 225 ? 5.044 10.575 -18.652 1.00 61.44 225 ASP A C 1
ATOM 1834 O O . ASP A 1 225 ? 4.762 10.687 -19.846 1.00 61.44 225 ASP A O 1
ATOM 1838 N N . GLU A 1 226 ? 5.981 11.332 -18.076 1.00 60.81 226 GLU A N 1
ATOM 1839 C CA . GLU A 1 226 ? 6.828 12.275 -18.814 1.00 60.81 226 GLU A CA 1
ATOM 1840 C C . GLU A 1 226 ? 7.906 11.556 -19.644 1.00 60.81 226 GLU A C 1
ATOM 1842 O O . GLU A 1 226 ? 8.182 11.968 -20.767 1.00 60.81 226 GLU A O 1
ATOM 1847 N N . MET A 1 227 ? 8.461 10.440 -19.153 1.00 59.62 227 MET A N 1
ATOM 1848 C CA . MET A 1 227 ? 9.478 9.656 -19.872 1.00 59.62 227 MET A CA 1
ATOM 1849 C C . MET A 1 227 ? 8.923 8.843 -21.048 1.00 59.62 227 MET A C 1
ATOM 1851 O O . MET A 1 227 ? 9.657 8.585 -21.994 1.00 59.62 227 MET A O 1
ATOM 1855 N N . ILE A 1 228 ? 7.653 8.424 -20.994 1.00 57.25 228 ILE A N 1
ATOM 1856 C CA . ILE A 1 228 ? 7.009 7.630 -22.059 1.00 57.25 228 ILE A CA 1
ATOM 1857 C C . ILE A 1 228 ? 6.554 8.517 -23.234 1.00 57.25 228 ILE A C 1
ATOM 1859 O O . ILE A 1 228 ? 6.406 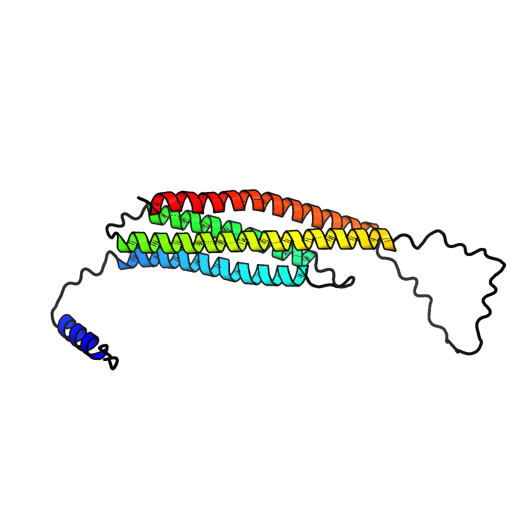8.036 -24.356 1.00 57.25 228 ILE A O 1
ATOM 1863 N N . LYS A 1 229 ? 6.312 9.813 -22.993 1.00 52.22 229 LYS A N 1
ATOM 1864 C CA . LYS A 1 229 ? 5.814 10.763 -24.007 1.00 52.22 229 LYS A CA 1
ATOM 1865 C C . LYS A 1 229 ? 6.905 11.350 -24.916 1.00 52.22 229 LYS A C 1
ATOM 1867 O O . LYS A 1 229 ? 6.555 12.066 -25.855 1.00 52.22 229 LYS A O 1
ATOM 1872 N N . HIS A 1 230 ? 8.178 11.061 -24.651 1.00 40.53 230 HIS A N 1
ATOM 1873 C CA . HIS A 1 230 ? 9.340 11.541 -25.406 1.00 40.53 230 HIS A CA 1
ATOM 1874 C C . HIS A 1 230 ? 10.097 10.388 -26.066 1.00 40.53 230 HIS A C 1
ATOM 1876 O O . HIS A 1 230 ? 1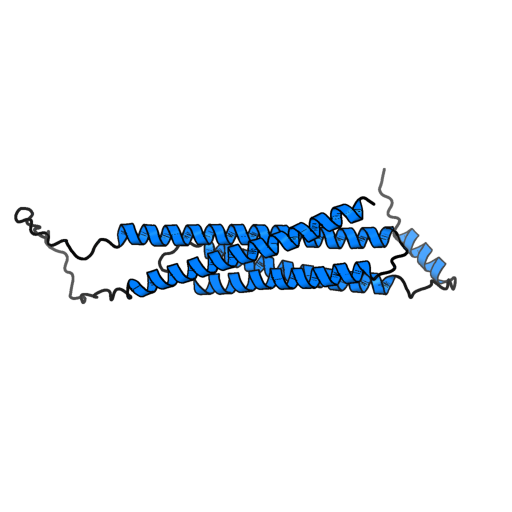0.566 10.600 -27.207 1.00 40.53 230 HIS A O 1
#

InterPro domains:
  IPR000727 Target SNARE coiled-coil homology domain [PS50192] (190-230)
  IPR010989 SNARE [SSF47661] (38-229)
  IPR045242 Syntaxin [PTHR19957] (40-229)

Secondary structure (DSSP, 8-state):
------HHHHHHHHHHHHHTT----TTSSHHHHHHHHHHHHHHHHHHHHHHHHHHHHHHHHH---SS---HHHHHHHHHHHHHHHHHHHHHHHHHHHHHHHS----HHHHHHHHHHHHHHHHHHHHHHHHHHHHHHHHHHHHHHHHHHHHHHS--SS------TT----PPS----------------HHHHHHHHHHHHHHHHHHHHHHHHHHHHHHHHHHHHHHHH--

Organism: NCBI:txid1036726

pLDDT: mean 77.16, std 19.17, range [38.06, 97.88]

Sequence (230 aa):
MPYVDKTEEFFKIIEKLSNDNINIRKNRSIVQDTQVGELASKITDLLQSGYQKLQQLERCVKQKGIFNDKTSEIEELTYEVKQTITDVTNELDLLVQYSCNLNISNPQSKTHIDNIISSLKNRLFDFTKKFKDVLQIRSEHIKKQVNRRKMYSYTSNEATFNNDNYKFTPLGDIDIESGQQQVLKQPSKHSYLHSRADAMENIQKVIGDLAQMFQKVATMVTQQDEMIKH

Foldseek 3Di:
DDDDDCVVVVVVVVVVVVVPPPPPPPDDDPVLVVVLVVLLVVLVVLLVVLVVLLVVLLVLLPDDDPPDPCLVVNLVSLVSNLVSLVVSLVSLVVSVVSLVPDPPPDPVVNVVSLVSSLVSLVSSLVSLVSSLVSLVSNLVVLVVVVVVCVVPVPPPDDDPVPDPPDDPDPDDDDDDPDDDPPPPPPDPPVVVVVSSVVSNVSSVVSSVVSVVSSVSSVVSNVVSVVVVVD